Protein AF-A0A660ZLP1-F1 (afdb_monomer_lite)

pLDDT: mean 77.82, std 16.59, range [29.31, 95.62]

Secondary structure (DSSP, 8-state):
--TTTS----SS--SS---S-HHHHHHHHHHHHHHHHHHHHHHHHHS-----HHHHHHHHHIIIIIISS---HHHHHHHHHHHHHHHHHHHHHHHHHHHHHHTT----HHHHHHHHHHHHHHHHHHHHHHIIIIIIISTTTS--HHHHHHHHHHHHHHH-HHHHHHHHHHHHHHHHHHIIIIIS--S-SS-EEEETTTTEEEE----HHHHHHHHHH-HHHHTT-

Structure (mmCIF, N/CA/C/O backbone):
data_AF-A0A660ZLP1-F1
#
_entry.id   AF-A0A660ZLP1-F1
#
loop_
_atom_site.group_PDB
_atom_site.id
_atom_site.type_symbol
_atom_site.label_atom_id
_atom_site.label_alt_id
_atom_site.label_comp_id
_atom_site.label_asym_id
_atom_site.label_entity_id
_atom_site.label_seq_id
_atom_site.pdbx_PDB_ins_code
_atom_site.Cartn_x
_atom_site.Cartn_y
_atom_site.Cartn_z
_atom_site.occupancy
_atom_site.B_iso_or_equiv
_atom_site.auth_seq_id
_atom_site.auth_comp_id
_atom_site.auth_asym_id
_atom_site.auth_atom_id
_atom_site.pdbx_PDB_model_num
ATOM 1 N N . MET A 1 1 ? 6.032 13.609 21.770 1.00 30.77 1 MET A N 1
ATOM 2 C CA . MET A 1 1 ? 4.908 13.869 22.715 1.00 30.77 1 MET A CA 1
ATOM 3 C C . MET A 1 1 ? 3.611 13.093 22.396 1.00 30.77 1 MET A C 1
ATOM 5 O O . MET A 1 1 ? 2.670 13.177 23.173 1.00 30.77 1 MET A O 1
ATOM 9 N N . TRP A 1 2 ? 3.554 12.292 21.319 1.00 34.31 2 TRP A N 1
ATOM 10 C CA . TRP A 1 2 ? 2.405 11.425 20.984 1.00 34.31 2 TRP A CA 1
ATOM 11 C C . TRP A 1 2 ? 2.555 9.959 21.443 1.00 34.31 2 TRP A C 1
ATOM 13 O O . TRP A 1 2 ? 1.561 9.250 21.529 1.00 34.31 2 TRP A O 1
ATOM 23 N N . ALA A 1 3 ? 3.756 9.510 21.825 1.00 31.14 3 ALA A N 1
ATOM 24 C CA . ALA A 1 3 ? 4.009 8.099 22.141 1.00 31.14 3 ALA A CA 1
ATOM 25 C C . ALA A 1 3 ? 3.645 7.650 23.573 1.00 31.14 3 ALA A C 1
ATOM 27 O O . ALA A 1 3 ? 3.704 6.466 23.885 1.00 31.14 3 ALA A O 1
ATOM 28 N N . ARG A 1 4 ? 3.236 8.565 24.465 1.00 34.81 4 ARG A N 1
ATOM 29 C CA . ARG A 1 4 ? 2.805 8.212 25.839 1.00 34.81 4 ARG A CA 1
ATOM 30 C C . ARG A 1 4 ? 1.508 8.882 26.306 1.00 34.81 4 ARG A C 1
ATOM 32 O O . ARG A 1 4 ? 1.060 8.622 27.418 1.00 34.81 4 ARG A O 1
ATOM 39 N N . GLY A 1 5 ? 0.903 9.749 25.488 1.00 29.31 5 GLY A N 1
ATOM 40 C CA . GLY A 1 5 ? -0.148 10.672 25.942 1.00 29.31 5 GLY A CA 1
ATOM 41 C C . GLY A 1 5 ? -1.586 10.346 25.529 1.00 29.31 5 GLY A C 1
ATOM 42 O O . GLY A 1 5 ? -2.503 10.723 26.253 1.00 29.31 5 GLY A O 1
ATOM 43 N N . SER A 1 6 ? -1.816 9.659 24.405 1.00 33.97 6 SER A N 1
ATOM 44 C CA . SER A 1 6 ? -3.173 9.485 23.844 1.00 33.97 6 SER A CA 1
ATOM 45 C C . SER A 1 6 ? -3.609 8.034 23.637 1.00 33.97 6 SER A C 1
ATOM 47 O O . SER A 1 6 ? -4.805 7.786 23.525 1.00 33.97 6 SER A O 1
ATOM 49 N N . ILE A 1 7 ? -2.696 7.061 23.720 1.00 37.16 7 ILE A N 1
ATOM 50 C CA . ILE A 1 7 ? -3.044 5.639 23.856 1.00 37.16 7 ILE A CA 1
ATOM 51 C C . ILE A 1 7 ? -2.755 5.228 25.296 1.00 37.16 7 ILE A C 1
ATOM 53 O O . ILE A 1 7 ? -1.926 4.377 25.602 1.00 37.16 7 ILE A O 1
ATOM 57 N N . LYS A 1 8 ? -3.463 5.859 26.236 1.00 30.56 8 LYS A N 1
ATOM 58 C CA . LYS A 1 8 ? -3.749 5.164 27.484 1.00 30.56 8 LYS A CA 1
ATOM 59 C C . LYS A 1 8 ? -4.630 4.006 27.042 1.00 30.56 8 LYS A C 1
ATOM 61 O O . LYS A 1 8 ? -5.797 4.248 26.738 1.00 30.56 8 LYS A O 1
ATOM 66 N N . CYS A 1 9 ? -4.055 2.804 26.929 1.00 34.78 9 CYS A N 1
ATOM 67 C CA . CYS A 1 9 ? -4.801 1.555 26.845 1.00 34.78 9 CYS A CA 1
ATOM 68 C C . CYS A 1 9 ? -5.821 1.602 27.976 1.00 34.78 9 CYS A C 1
ATOM 70 O O . CYS A 1 9 ? -5.517 1.360 29.146 1.00 34.78 9 CYS A O 1
ATOM 72 N N . ARG A 1 10 ? -7.019 2.081 27.644 1.00 33.78 10 ARG A N 1
ATOM 73 C CA . ARG A 1 10 ? -8.130 2.181 28.566 1.00 33.78 10 ARG A CA 1
ATOM 74 C C . ARG A 1 10 ? -8.441 0.724 28.829 1.00 33.78 10 ARG A C 1
ATOM 76 O O . ARG A 1 10 ? -8.922 0.040 27.934 1.00 33.78 10 ARG A O 1
ATOM 83 N N . GLY A 1 11 ? -8.054 0.247 30.009 1.00 34.47 11 GLY A N 1
ATOM 84 C CA . GLY A 1 11 ? -8.212 -1.129 30.464 1.00 34.47 11 GLY A CA 1
ATOM 85 C C . GLY A 1 11 ? -9.676 -1.545 30.590 1.00 34.47 11 GLY A C 1
ATOM 86 O O . GLY A 1 11 ? -10.135 -1.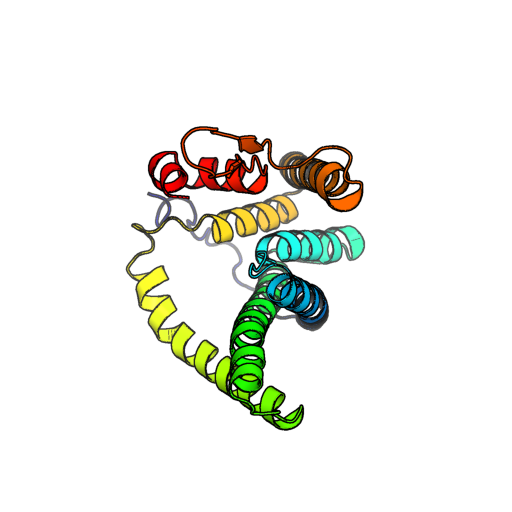860 31.681 1.00 34.47 11 GLY A O 1
ATOM 87 N N . GLN A 1 12 ? -10.418 -1.537 29.484 1.00 31.44 12 GLN A N 1
ATOM 88 C CA . GLN A 1 12 ? -11.795 -1.989 29.363 1.00 31.44 12 GLN A CA 1
ATOM 89 C C . GLN A 1 12 ? -12.019 -2.550 27.941 1.00 31.44 12 GLN A C 1
ATOM 91 O O . GLN A 1 12 ? -12.350 -1.813 27.020 1.00 31.44 12 GLN A O 1
ATOM 96 N N . LYS A 1 13 ? -11.885 -3.887 27.826 1.00 34.12 13 LYS A N 1
ATOM 97 C CA . LYS A 1 13 ? -12.229 -4.790 26.695 1.00 34.12 13 LYS A CA 1
ATOM 98 C C . LYS A 1 13 ? -11.231 -4.957 25.524 1.00 34.12 13 LYS A C 1
ATOM 100 O O . LYS A 1 13 ? -11.616 -4.842 24.370 1.00 34.12 13 LYS A O 1
ATOM 105 N N . GLU A 1 14 ? -10.016 -5.441 25.790 1.00 41.84 14 GLU A N 1
ATOM 106 C CA . GLU A 1 14 ? -9.206 -6.167 24.773 1.00 41.84 14 GLU A CA 1
ATOM 107 C C . GLU A 1 14 ? -9.689 -7.615 24.527 1.00 41.84 14 GLU A C 1
ATOM 109 O O . GLU A 1 14 ? -9.198 -8.319 23.650 1.00 41.84 14 GLU A O 1
ATOM 114 N N . ARG A 1 15 ? -10.692 -8.098 25.271 1.00 42.41 15 ARG A N 1
ATOM 115 C CA . ARG A 1 15 ? -11.272 -9.430 25.054 1.00 42.41 15 ARG A CA 1
ATOM 116 C C . ARG A 1 15 ? -12.451 -9.341 24.074 1.00 42.41 15 ARG A C 1
ATOM 118 O O . ARG A 1 15 ? -13.494 -8.815 24.449 1.00 42.41 15 ARG A 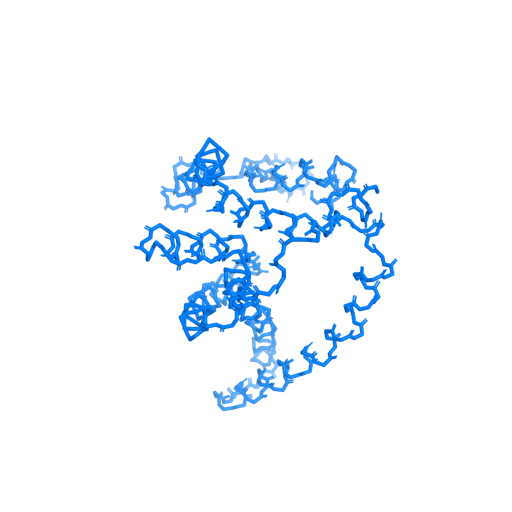O 1
ATOM 125 N N . LEU A 1 16 ? -12.292 -9.944 22.884 1.00 54.59 16 LEU A N 1
ATOM 126 C CA . LEU A 1 16 ? -13.324 -10.344 21.894 1.00 54.59 16 LEU A CA 1
ATOM 127 C C . LEU A 1 16 ? -13.616 -9.424 20.687 1.00 54.59 16 LEU A C 1
ATOM 129 O O . LEU A 1 16 ? -14.679 -9.565 20.078 1.00 54.59 16 LEU A O 1
ATOM 133 N N . LEU A 1 17 ? -12.711 -8.546 20.249 1.00 61.12 17 LEU A N 1
ATOM 134 C CA . LEU A 1 17 ? -12.821 -8.005 18.884 1.00 61.12 17 LEU A CA 1
ATOM 135 C C . LEU A 1 17 ? -12.041 -8.903 17.920 1.00 61.12 17 LEU A C 1
ATOM 137 O O . LEU A 1 17 ? -10.849 -9.125 18.086 1.00 61.12 17 LEU A O 1
ATOM 141 N N . ARG A 1 18 ? -12.738 -9.479 16.934 1.00 73.50 18 ARG A N 1
ATOM 142 C CA . ARG A 1 18 ? -12.097 -10.276 15.880 1.00 73.50 18 ARG A CA 1
ATOM 143 C C . ARG A 1 18 ? -11.385 -9.327 14.919 1.00 73.50 18 ARG A C 1
ATOM 145 O O . ARG A 1 18 ? -12.056 -8.523 14.275 1.00 73.50 18 ARG A O 1
ATOM 152 N N . GLU A 1 19 ? -10.065 -9.436 14.845 1.00 80.44 19 GLU A N 1
ATOM 153 C CA . GLU A 1 19 ? -9.215 -8.663 13.929 1.00 80.44 19 GLU A CA 1
ATOM 154 C C . GLU A 1 19 ? -9.118 -9.366 12.572 1.00 80.44 19 GLU A C 1
ATOM 156 O O . GLU A 1 19 ? -9.390 -8.782 11.527 1.00 80.44 19 GLU A O 1
ATOM 161 N N . LEU A 1 20 ? -8.814 -10.668 12.598 1.00 85.12 20 LEU A N 1
ATOM 162 C CA . LEU A 1 20 ? -8.729 -11.504 11.411 1.00 85.12 20 LEU A CA 1
ATOM 163 C C . LEU A 1 20 ? -10.079 -12.172 11.144 1.00 85.12 20 LEU A C 1
ATOM 165 O O . LEU A 1 20 ? -10.539 -13.030 11.902 1.00 85.12 20 LEU A O 1
ATOM 169 N N . THR A 1 21 ? -10.718 -11.796 10.044 1.00 89.81 21 THR A N 1
ATOM 170 C CA . THR A 1 21 ? -11.961 -12.421 9.592 1.00 89.81 21 THR A CA 1
ATOM 171 C C . THR A 1 21 ? -11.851 -12.828 8.122 1.00 89.81 21 THR A C 1
ATOM 173 O O . THR A 1 21 ? -11.144 -12.174 7.350 1.00 89.81 21 THR A O 1
ATOM 176 N N . PRO A 1 22 ? -12.593 -13.860 7.680 1.00 89.81 22 PRO A N 1
ATOM 177 C CA . PRO A 1 22 ? -12.609 -14.248 6.269 1.00 89.81 22 PRO A CA 1
ATOM 178 C C . PRO A 1 22 ? -13.021 -13.102 5.336 1.00 89.81 22 PRO A C 1
ATOM 180 O O . PRO A 1 22 ? -12.483 -12.965 4.244 1.00 89.81 22 PRO A O 1
ATOM 183 N N . ARG A 1 23 ? -13.941 -12.237 5.783 1.00 89.06 23 ARG A N 1
ATOM 184 C CA . ARG A 1 23 ? -14.388 -11.062 5.022 1.00 89.06 23 ARG A CA 1
ATOM 185 C C . ARG A 1 23 ? -13.311 -9.983 4.906 1.00 89.06 23 ARG A C 1
ATOM 187 O O . ARG A 1 23 ? -13.197 -9.393 3.840 1.00 89.06 23 ARG A O 1
ATOM 194 N N . ALA A 1 24 ? -12.516 -9.752 5.954 1.00 90.56 24 ALA A N 1
ATOM 195 C CA . ALA A 1 24 ? -11.397 -8.815 5.905 1.00 90.56 24 ALA A CA 1
ATOM 196 C C . ALA A 1 24 ? -10.300 -9.314 4.964 1.00 90.56 24 ALA A C 1
ATOM 198 O O . ALA A 1 24 ? -9.800 -8.554 4.144 1.00 90.56 24 ALA A O 1
ATOM 199 N N . ILE A 1 25 ? -9.989 -10.611 5.021 1.00 93.94 25 ILE A N 1
ATOM 200 C CA . ILE A 1 25 ? -9.032 -11.233 4.100 1.00 93.94 25 ILE A CA 1
ATOM 201 C C . ILE A 1 25 ? -9.531 -11.107 2.660 1.00 93.94 25 ILE A C 1
ATOM 203 O O . ILE A 1 25 ? -8.798 -10.642 1.794 1.00 93.94 25 ILE A O 1
ATOM 207 N N . PHE A 1 26 ? -10.788 -11.472 2.403 1.00 94.19 26 PHE A N 1
ATOM 208 C CA . PHE A 1 26 ? -11.363 -11.422 1.062 1.00 94.19 26 PHE A CA 1
ATOM 209 C C . PHE A 1 26 ? -11.410 -9.996 0.500 1.00 94.19 26 PHE A C 1
ATOM 211 O O . PHE A 1 26 ? -10.979 -9.762 -0.627 1.00 94.19 26 PHE A O 1
ATOM 218 N N . LEU A 1 27 ? -11.876 -9.029 1.297 1.00 93.19 27 LEU A N 1
ATOM 219 C CA . LEU A 1 27 ? -11.903 -7.626 0.895 1.00 93.19 27 LEU A CA 1
ATOM 220 C C . LEU A 1 27 ? -10.486 -7.083 0.669 1.00 93.19 27 LEU A C 1
ATOM 222 O O . LEU A 1 27 ? -10.239 -6.438 -0.345 1.00 93.19 27 LEU A O 1
ATOM 226 N N . GLY A 1 28 ? -9.552 -7.390 1.572 1.00 94.19 28 GLY A N 1
ATOM 227 C CA . GLY A 1 28 ? -8.147 -7.010 1.452 1.00 94.19 28 GLY A CA 1
ATOM 228 C C . GLY A 1 28 ? -7.503 -7.552 0.180 1.00 94.19 28 GLY A C 1
ATOM 229 O O . GLY A 1 28 ? -6.840 -6.798 -0.521 1.00 94.19 28 GLY A O 1
ATOM 230 N N . LEU A 1 29 ? -7.750 -8.818 -0.171 1.00 95.62 29 LEU A N 1
ATOM 231 C CA . LEU A 1 29 ? -7.244 -9.430 -1.404 1.00 95.62 29 LEU A CA 1
ATOM 232 C C . LEU A 1 29 ? -7.795 -8.747 -2.659 1.00 95.62 29 LEU A C 1
ATOM 234 O O . LEU A 1 29 ? -7.035 -8.470 -3.583 1.00 95.62 29 LEU A O 1
ATOM 238 N N . ILE A 1 30 ? -9.096 -8.437 -2.689 1.00 95.56 30 ILE A N 1
ATOM 239 C CA . ILE A 1 30 ? -9.696 -7.700 -3.810 1.00 95.56 30 ILE A CA 1
ATOM 240 C C . ILE A 1 30 ? -9.028 -6.332 -3.956 1.00 95.56 30 ILE A C 1
ATOM 242 O O . ILE A 1 30 ? -8.607 -5.969 -5.054 1.00 95.56 30 ILE A O 1
ATOM 246 N N . LEU A 1 31 ? -8.896 -5.586 -2.857 1.00 94.19 31 LEU A N 1
ATOM 247 C CA . LEU A 1 31 ? -8.265 -4.268 -2.882 1.00 94.19 31 LEU A CA 1
ATOM 248 C C . LEU A 1 31 ? -6.784 -4.350 -3.270 1.00 94.19 31 LEU A C 1
ATOM 250 O O . LEU A 1 31 ? -6.335 -3.526 -4.059 1.00 94.19 31 LEU A O 1
ATOM 254 N N . ALA A 1 32 ? -6.051 -5.359 -2.796 1.00 94.44 32 ALA A N 1
ATOM 255 C CA . ALA A 1 32 ? -4.658 -5.596 -3.165 1.00 94.44 32 ALA A CA 1
ATOM 256 C C . ALA A 1 32 ? -4.496 -5.840 -4.672 1.00 94.44 32 ALA A C 1
ATOM 258 O O . ALA A 1 32 ? -3.600 -5.273 -5.290 1.00 94.44 32 ALA A O 1
ATOM 259 N N . VAL A 1 33 ? -5.379 -6.634 -5.288 1.00 94.19 33 VAL A N 1
ATOM 260 C CA . VAL A 1 33 ? -5.346 -6.878 -6.739 1.00 94.19 33 VAL A CA 1
ATOM 261 C C . VAL A 1 33 ? -5.694 -5.609 -7.515 1.00 94.19 33 VAL A C 1
ATOM 263 O O . VAL A 1 33 ? -4.985 -5.255 -8.454 1.00 94.19 33 VAL A O 1
ATOM 266 N N . VAL A 1 34 ? -6.758 -4.902 -7.122 1.00 92.81 34 VAL A N 1
ATOM 267 C CA . VAL A 1 34 ? -7.223 -3.696 -7.825 1.00 92.81 34 VAL A CA 1
ATOM 268 C C . VAL A 1 34 ? -6.196 -2.569 -7.730 1.00 92.81 34 VAL A C 1
ATOM 270 O O . VAL A 1 34 ? -5.780 -2.027 -8.754 1.00 92.81 34 VAL A O 1
ATOM 273 N N . PHE A 1 35 ? -5.759 -2.225 -6.517 1.00 90.19 35 PHE A N 1
ATOM 274 C CA . PHE A 1 35 ? -4.781 -1.159 -6.315 1.00 90.19 35 PHE A CA 1
ATOM 275 C C . PHE A 1 35 ? -3.384 -1.565 -6.776 1.00 90.19 35 PHE A C 1
ATOM 277 O O . PHE A 1 35 ? -2.688 -0.739 -7.358 1.00 90.19 35 PHE A O 1
ATOM 284 N N . GLY A 1 36 ? -2.998 -2.832 -6.614 1.00 91.06 36 GLY A N 1
ATOM 285 C CA . GLY A 1 36 ? -1.748 -3.360 -7.157 1.00 91.06 36 GLY A CA 1
ATOM 286 C C . GLY A 1 36 ? -1.692 -3.250 -8.681 1.00 91.06 36 GLY A C 1
ATOM 287 O O . GLY A 1 36 ? -0.705 -2.759 -9.219 1.00 91.06 36 GLY A O 1
ATOM 288 N N . ALA A 1 37 ? -2.767 -3.615 -9.388 1.00 90.56 37 ALA A N 1
ATOM 289 C CA . ALA A 1 37 ? -2.849 -3.466 -10.841 1.00 90.56 37 ALA A CA 1
ATOM 290 C C . ALA A 1 37 ? -2.841 -1.991 -11.278 1.00 90.56 37 ALA A C 1
ATOM 292 O O . ALA A 1 37 ? -2.143 -1.633 -12.229 1.00 90.56 37 ALA A O 1
ATOM 293 N N . ALA A 1 38 ? -3.577 -1.127 -10.570 1.00 87.25 38 ALA A N 1
ATOM 294 C CA . ALA A 1 38 ? -3.586 0.308 -10.839 1.00 87.25 38 ALA A CA 1
ATOM 295 C C . ALA A 1 38 ? -2.187 0.922 -10.668 1.00 87.25 38 ALA A C 1
ATOM 297 O O . ALA A 1 38 ? -1.714 1.626 -11.560 1.00 87.25 38 ALA A O 1
ATOM 298 N N . ASN A 1 39 ? -1.498 0.603 -9.569 1.00 87.62 39 ASN A N 1
ATOM 299 C CA . ASN A 1 39 ? -0.144 1.082 -9.303 1.00 87.62 39 ASN A CA 1
ATOM 300 C C . ASN A 1 39 ? 0.894 0.478 -10.245 1.00 87.62 39 ASN A C 1
ATOM 302 O O . ASN A 1 39 ? 1.822 1.179 -10.635 1.00 87.62 39 ASN A O 1
ATOM 306 N N . ALA A 1 40 ? 0.722 -0.769 -10.684 1.00 89.38 40 ALA A N 1
ATOM 307 C CA . ALA A 1 40 ? 1.595 -1.350 -11.693 1.00 89.38 40 ALA A CA 1
ATOM 308 C C . ALA A 1 40 ? 1.479 -0.614 -13.034 1.00 89.38 40 ALA A C 1
ATOM 310 O O . ALA A 1 40 ? 2.488 -0.247 -13.633 1.00 89.38 40 ALA A O 1
ATOM 311 N N . TYR A 1 41 ? 0.254 -0.335 -13.484 1.00 86.75 41 TYR A N 1
ATOM 312 C CA . TYR A 1 41 ? 0.031 0.434 -14.706 1.00 86.75 41 TYR A CA 1
ATOM 313 C C . TYR A 1 41 ? 0.571 1.865 -14.594 1.00 86.75 41 TYR A C 1
ATOM 315 O O . TYR A 1 41 ? 1.284 2.328 -15.486 1.00 86.75 41 TYR A O 1
ATOM 323 N N . LEU A 1 42 ? 0.250 2.568 -13.503 1.00 82.44 42 LEU A N 1
ATOM 324 C CA . LEU A 1 42 ? 0.699 3.944 -13.292 1.00 82.44 42 LEU A CA 1
ATOM 325 C C . LEU A 1 42 ? 2.216 4.030 -13.143 1.00 82.44 42 LEU A C 1
ATOM 327 O O . LEU A 1 42 ? 2.821 4.893 -13.769 1.00 82.44 42 LEU A O 1
ATOM 331 N N . GLY A 1 43 ? 2.844 3.120 -12.401 1.00 84.69 43 GLY A N 1
ATOM 332 C CA . GLY A 1 43 ? 4.291 3.132 -12.222 1.00 84.69 43 GLY A CA 1
ATOM 333 C C . GLY A 1 43 ? 5.049 2.805 -13.508 1.00 84.69 43 GLY A C 1
ATOM 334 O O . GLY A 1 43 ? 6.041 3.463 -13.800 1.00 84.69 43 GLY A O 1
ATOM 335 N N . LEU A 1 44 ? 4.540 1.897 -14.349 1.00 87.00 44 LEU A N 1
ATOM 336 C CA . LEU A 1 44 ? 5.134 1.639 -15.669 1.00 87.00 44 LEU A CA 1
ATOM 337 C C . LEU A 1 44 ? 4.942 2.804 -16.648 1.00 87.00 44 LEU A C 1
ATOM 339 O O . LEU A 1 44 ? 5.813 3.064 -17.474 1.00 87.00 44 LEU A O 1
ATOM 343 N N . LYS A 1 45 ? 3.803 3.502 -16.584 1.00 77.56 45 LYS A N 1
ATOM 344 C CA . LYS A 1 45 ? 3.471 4.579 -17.526 1.00 77.56 45 LYS A CA 1
ATOM 345 C C . LYS A 1 45 ? 4.047 5.939 -17.132 1.00 77.56 45 LYS A C 1
ATOM 347 O O . LYS A 1 45 ? 4.440 6.708 -18.002 1.00 77.56 45 LYS A O 1
ATOM 352 N N . ALA A 1 46 ? 4.011 6.261 -15.846 1.00 73.19 46 ALA A N 1
ATOM 353 C CA . ALA A 1 46 ? 4.328 7.578 -15.301 1.00 73.19 46 ALA A CA 1
ATOM 354 C C . ALA A 1 46 ? 5.582 7.577 -14.411 1.00 73.19 46 ALA A C 1
ATOM 356 O O . ALA A 1 46 ? 5.990 8.641 -13.960 1.00 73.19 46 ALA A O 1
ATOM 357 N N . GLY A 1 47 ? 6.182 6.413 -14.135 1.00 75.06 47 GLY A N 1
ATOM 358 C CA . GLY A 1 47 ? 7.386 6.298 -13.303 1.00 75.06 47 GLY A CA 1
ATOM 359 C C . GLY A 1 47 ? 7.162 6.568 -11.812 1.00 75.06 47 GLY A C 1
ATOM 360 O O . GLY A 1 47 ? 8.127 6.621 -11.057 1.00 75.06 47 GLY A O 1
ATOM 361 N N . MET A 1 48 ? 5.911 6.744 -11.379 1.00 75.81 48 MET A N 1
ATOM 362 C CA . MET A 1 48 ? 5.540 7.064 -9.998 1.00 75.81 48 MET A CA 1
ATOM 363 C C . MET A 1 48 ? 4.456 6.109 -9.496 1.00 75.81 48 MET A C 1
ATOM 365 O O . MET A 1 48 ? 3.561 5.724 -10.251 1.00 75.81 48 MET A O 1
ATOM 369 N N . THR A 1 49 ? 4.512 5.762 -8.211 1.00 78.94 49 THR A N 1
ATOM 370 C CA . THR A 1 49 ? 3.488 4.967 -7.518 1.00 78.94 49 THR A CA 1
ATOM 371 C C . THR A 1 49 ? 2.617 5.862 -6.645 1.00 78.94 49 THR A C 1
ATOM 373 O O . THR A 1 49 ? 3.074 6.886 -6.137 1.00 78.94 49 THR A O 1
ATOM 376 N N . VAL A 1 50 ? 1.352 5.487 -6.465 1.00 74.38 50 VAL A N 1
ATOM 377 C CA . VAL A 1 50 ? 0.410 6.232 -5.625 1.00 74.38 50 VAL A CA 1
ATOM 378 C C . VAL A 1 50 ? 0.106 5.409 -4.384 1.00 74.38 50 VAL A C 1
ATOM 380 O O . VAL A 1 50 ? -0.338 4.274 -4.521 1.00 74.38 50 VAL A O 1
ATOM 383 N N . SER A 1 51 ? 0.262 6.004 -3.198 1.00 79.56 51 SER A N 1
ATOM 384 C CA . SER A 1 51 ? -0.104 5.350 -1.935 1.00 79.56 51 SER A CA 1
ATOM 385 C C . SER A 1 51 ? -1.563 4.879 -1.971 1.00 79.56 51 SER A C 1
ATOM 387 O O . SER A 1 51 ? -2.500 5.682 -2.081 1.00 79.56 51 SER A O 1
ATOM 389 N N . ALA A 1 52 ? -1.758 3.563 -1.870 1.00 79.62 52 ALA A N 1
ATOM 390 C CA . ALA A 1 52 ? -3.072 2.938 -1.823 1.00 79.62 52 ALA A CA 1
ATOM 391 C C . ALA A 1 52 ? -3.593 2.761 -0.386 1.00 79.62 52 ALA A C 1
ATOM 393 O O . ALA A 1 52 ? -4.773 2.459 -0.198 1.00 79.62 52 ALA A O 1
ATOM 394 N N . SER A 1 53 ? -2.763 2.986 0.639 1.00 85.25 53 SER A N 1
ATOM 395 C CA . SER A 1 53 ? -3.119 2.786 2.052 1.00 85.25 53 SER A CA 1
ATOM 396 C C . SER A 1 53 ? -4.308 3.650 2.488 1.00 85.25 53 SER A C 1
ATOM 398 O O . SER A 1 53 ? -5.267 3.149 3.082 1.00 85.25 53 SER A O 1
ATOM 400 N N . ILE A 1 54 ? -4.288 4.941 2.136 1.00 87.12 54 ILE A N 1
ATOM 401 C CA . ILE A 1 54 ? -5.363 5.887 2.464 1.00 87.12 54 ILE A CA 1
ATOM 402 C C . ILE A 1 54 ? -6.678 5.480 1.781 1.00 87.12 54 ILE A C 1
ATOM 404 O O . ILE A 1 54 ? -7.660 5.258 2.495 1.00 87.12 54 ILE A O 1
ATOM 408 N N . PRO A 1 55 ? -6.757 5.320 0.444 1.00 85.06 55 PRO A N 1
ATOM 409 C CA . PRO A 1 55 ? -8.008 4.916 -0.193 1.00 85.06 55 PRO A CA 1
ATOM 410 C C . PRO A 1 55 ? -8.473 3.521 0.248 1.00 85.06 55 PRO A C 1
ATOM 412 O O . PRO A 1 55 ? -9.676 3.321 0.413 1.00 85.06 55 PRO A O 1
ATOM 415 N N . ALA A 1 56 ? -7.566 2.578 0.525 1.00 88.94 56 ALA A N 1
ATOM 416 C CA . ALA A 1 56 ? -7.936 1.274 1.071 1.00 88.94 56 ALA A CA 1
ATOM 417 C C . ALA A 1 56 ? -8.607 1.389 2.450 1.00 88.94 56 ALA A C 1
ATOM 419 O O . ALA A 1 56 ? -9.630 0.740 2.676 1.00 88.94 56 ALA A O 1
ATOM 420 N N . SER A 1 57 ? -8.101 2.251 3.343 1.00 87.69 57 SER A N 1
ATOM 421 C CA . SER A 1 57 ? -8.700 2.488 4.668 1.00 87.69 57 SER A CA 1
ATOM 422 C C . SER A 1 57 ? -10.130 3.045 4.569 1.00 87.69 57 SER A C 1
ATOM 424 O O . SER A 1 57 ? -11.039 2.590 5.274 1.00 87.69 57 SER A O 1
ATOM 426 N N . VAL A 1 58 ? -10.368 3.958 3.620 1.00 87.19 58 VAL A N 1
ATOM 427 C CA . VAL A 1 58 ? -11.695 4.525 3.349 1.00 87.19 58 VAL A CA 1
ATOM 428 C C . VAL A 1 58 ? -12.622 3.457 2.789 1.00 87.19 58 VAL A C 1
ATOM 430 O O . VAL A 1 58 ? -13.715 3.265 3.317 1.00 87.19 58 VAL A O 1
ATOM 433 N N . VAL A 1 59 ? -12.215 2.785 1.709 1.00 89.00 59 VAL A N 1
ATOM 434 C CA . VAL A 1 59 ? -13.058 1.809 1.009 1.00 89.00 59 VAL A CA 1
ATOM 435 C C . VAL A 1 59 ? -13.408 0.655 1.944 1.00 89.00 59 VAL A C 1
ATOM 437 O O . VAL A 1 59 ? -14.571 0.259 2.014 1.00 89.00 59 VAL A O 1
ATOM 440 N N . SER A 1 60 ? -12.442 0.182 2.735 1.00 89.31 60 SER A N 1
ATOM 441 C CA . SER A 1 60 ? -12.684 -0.813 3.778 1.00 89.31 60 SER A CA 1
ATOM 442 C C . SER A 1 60 ? -13.750 -0.339 4.762 1.00 89.31 60 SER A C 1
ATOM 444 O O . SER A 1 60 ? -14.743 -1.036 4.983 1.00 89.31 60 SER A O 1
ATOM 446 N N . THR A 1 61 ? -13.592 0.872 5.302 1.00 87.94 61 THR A N 1
ATOM 447 C CA . THR A 1 61 ? -14.524 1.439 6.284 1.00 87.94 61 THR A CA 1
ATOM 448 C C . THR A 1 61 ? -15.920 1.625 5.689 1.00 87.94 61 THR A C 1
ATOM 450 O O . THR A 1 61 ? -16.918 1.250 6.309 1.00 87.94 61 THR A O 1
ATOM 453 N N . ALA A 1 62 ? -16.012 2.137 4.462 1.00 86.38 62 ALA A N 1
ATOM 454 C CA . ALA A 1 62 ? -17.267 2.330 3.746 1.00 86.38 62 ALA A CA 1
ATOM 455 C C . ALA A 1 62 ? -17.994 0.998 3.489 1.00 86.38 62 ALA A C 1
ATOM 457 O O . ALA A 1 62 ? -19.206 0.904 3.685 1.00 86.38 62 ALA A O 1
ATOM 458 N N . ILE A 1 63 ? -17.269 -0.058 3.113 1.00 86.31 63 ILE A N 1
ATOM 459 C CA . ILE A 1 63 ? -17.859 -1.370 2.827 1.00 86.31 63 ILE A CA 1
ATOM 460 C C . ILE A 1 63 ? -18.233 -2.104 4.120 1.00 86.31 63 ILE A C 1
ATOM 462 O O . ILE A 1 63 ? -19.382 -2.517 4.284 1.00 86.31 63 ILE A O 1
ATOM 466 N N . LEU A 1 64 ? -17.300 -2.259 5.064 1.00 83.81 64 LEU A N 1
ATOM 467 C CA . LEU A 1 64 ? -17.530 -3.046 6.280 1.00 83.81 64 LEU A CA 1
ATOM 468 C C . LEU A 1 64 ? -18.513 -2.361 7.241 1.00 83.81 64 LEU A C 1
ATOM 470 O O . LEU A 1 64 ? -19.362 -3.033 7.834 1.00 83.81 64 LEU A O 1
ATOM 474 N N . ARG A 1 65 ? -18.453 -1.032 7.390 1.00 78.38 65 ARG A N 1
ATOM 475 C CA . ARG A 1 65 ? -19.364 -0.298 8.285 1.00 78.38 65 ARG A CA 1
ATOM 476 C C . ARG A 1 65 ? -20.546 0.345 7.581 1.00 78.38 65 ARG A C 1
ATOM 478 O O . ARG A 1 65 ? -21.641 0.298 8.131 1.00 78.38 65 ARG A O 1
ATOM 485 N N . GLY A 1 66 ? -20.365 0.912 6.393 1.00 77.56 66 GLY A N 1
ATOM 486 C CA . GLY A 1 66 ? -21.470 1.535 5.659 1.00 77.56 66 GLY A CA 1
ATOM 487 C C . GLY A 1 66 ? -22.443 0.498 5.100 1.00 77.56 66 GLY A C 1
ATOM 488 O O . GLY A 1 66 ? -23.626 0.507 5.439 1.00 77.56 66 GLY A O 1
ATOM 489 N N . ILE A 1 67 ? -21.935 -0.427 4.281 1.00 79.69 67 ILE A N 1
ATOM 490 C CA . ILE A 1 67 ? -22.768 -1.414 3.572 1.00 79.69 67 ILE A CA 1
ATOM 491 C C . ILE A 1 67 ? -23.111 -2.597 4.478 1.00 79.69 67 ILE A C 1
ATOM 493 O O . ILE A 1 67 ? -24.279 -2.925 4.677 1.00 79.69 67 ILE A O 1
ATOM 497 N N . LEU A 1 68 ? -22.095 -3.239 5.055 1.00 79.94 68 LEU A N 1
ATOM 498 C CA . LEU A 1 68 ? -22.272 -4.464 5.837 1.00 79.94 68 LEU A CA 1
ATOM 499 C C . LEU A 1 68 ? -22.730 -4.200 7.277 1.00 79.94 68 LEU A C 1
ATOM 501 O O . LEU A 1 68 ? -23.098 -5.151 7.968 1.00 79.94 68 LEU A O 1
ATOM 505 N N . LYS A 1 69 ? -22.698 -2.936 7.738 1.00 77.44 69 LYS A N 1
ATOM 506 C CA . LYS A 1 69 ? -23.040 -2.501 9.111 1.00 77.44 69 LYS A CA 1
ATOM 507 C C . LYS A 1 69 ? -22.369 -3.338 10.205 1.00 77.44 69 LYS A C 1
ATOM 509 O O . LYS A 1 69 ? -22.880 -3.476 11.315 1.00 77.44 69 LYS A O 1
ATOM 514 N N . ARG A 1 70 ? -21.237 -3.956 9.874 1.00 67.25 70 ARG A N 1
ATOM 515 C CA . ARG A 1 70 ? -20.534 -4.938 10.692 1.00 67.25 70 ARG A CA 1
ATOM 516 C C . ARG A 1 70 ? -19.052 -4.827 10.366 1.00 67.25 70 ARG A C 1
ATOM 518 O O . ARG A 1 70 ? -18.583 -5.460 9.427 1.00 67.25 70 ARG A O 1
ATOM 525 N N . GLY A 1 71 ? -18.315 -4.090 11.182 1.00 70.50 71 GLY A N 1
ATOM 526 C CA . GLY A 1 71 ? -16.865 -3.961 11.077 1.00 70.50 71 GLY A CA 1
ATOM 527 C C . GLY A 1 71 ? -16.319 -3.186 12.266 1.00 70.50 71 GLY A C 1
ATOM 528 O O . GLY A 1 71 ? -16.962 -2.239 12.728 1.00 70.50 71 GLY A O 1
ATOM 529 N N . ASN A 1 72 ? -15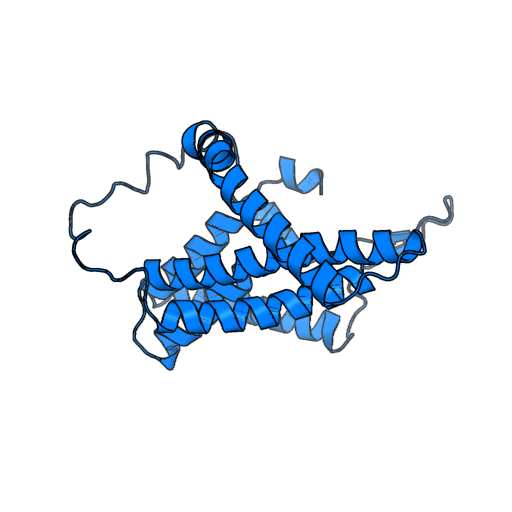.166 -3.603 12.777 1.00 83.62 72 ASN A N 1
ATOM 530 C CA . ASN A 1 72 ? -14.443 -2.888 13.829 1.00 83.62 72 ASN A CA 1
ATOM 531 C C . ASN A 1 72 ? -13.168 -2.245 13.253 1.00 83.62 72 ASN A C 1
ATOM 533 O O . ASN A 1 72 ? -12.802 -2.498 12.102 1.00 83.62 72 ASN A O 1
ATOM 537 N N . ILE A 1 73 ? -12.517 -1.378 14.025 1.00 86.94 73 ILE A N 1
ATOM 538 C CA . ILE A 1 73 ? -11.305 -0.678 13.580 1.00 86.94 73 ILE A CA 1
ATOM 539 C C . ILE A 1 73 ? -10.165 -1.643 13.228 1.00 86.94 73 ILE A C 1
ATOM 541 O O . ILE A 1 73 ? -9.504 -1.465 12.209 1.00 86.94 73 ILE A O 1
ATOM 545 N N . LEU A 1 74 ? -10.004 -2.714 14.008 1.00 88.25 74 LEU A N 1
ATOM 546 C CA . LEU A 1 74 ? -8.932 -3.701 13.854 1.00 88.25 74 LEU A CA 1
ATOM 547 C C . LEU A 1 74 ? -9.085 -4.506 12.559 1.00 88.25 74 LEU A C 1
ATOM 549 O O . LEU A 1 74 ? -8.126 -4.745 11.837 1.00 88.25 74 LEU A O 1
ATOM 553 N N . GLU A 1 75 ? -10.315 -4.863 12.220 1.00 89.44 75 GLU A N 1
ATOM 554 C CA . GLU A 1 75 ? -10.657 -5.586 11.006 1.00 89.44 75 GLU A CA 1
ATOM 555 C C . GLU A 1 75 ? -10.417 -4.743 9.750 1.00 89.44 75 GLU A C 1
ATOM 557 O O . GLU A 1 75 ? -9.878 -5.238 8.761 1.00 89.44 75 GLU A O 1
ATOM 562 N N . ASN A 1 76 ? -10.760 -3.452 9.799 1.00 90.44 76 ASN A N 1
ATOM 563 C CA . ASN A 1 76 ? -10.431 -2.527 8.715 1.00 90.44 76 ASN A CA 1
ATOM 564 C C . ASN A 1 76 ? -8.916 -2.306 8.594 1.00 90.44 76 ASN A C 1
ATOM 566 O O . ASN A 1 76 ? -8.402 -2.209 7.481 1.00 90.44 76 ASN A O 1
ATOM 570 N N . ASN A 1 77 ? -8.195 -2.287 9.717 1.00 92.56 77 ASN A N 1
ATOM 571 C CA . ASN A 1 77 ? -6.738 -2.204 9.718 1.00 92.56 77 ASN A CA 1
ATOM 572 C C . ASN A 1 77 ? -6.094 -3.426 9.035 1.00 92.56 77 ASN A C 1
ATOM 574 O O . ASN A 1 77 ? -5.140 -3.273 8.273 1.00 92.56 77 ASN A O 1
ATOM 578 N N . ILE A 1 78 ? -6.648 -4.631 9.222 1.00 93.44 78 ILE A N 1
ATOM 579 C CA . ILE A 1 78 ? -6.203 -5.831 8.494 1.00 93.44 78 ILE A CA 1
ATOM 580 C C . ILE A 1 78 ? -6.437 -5.689 6.985 1.00 93.44 78 ILE A C 1
ATOM 582 O O . ILE A 1 78 ? -5.525 -5.962 6.206 1.00 93.44 78 ILE A O 1
ATOM 586 N N . VAL A 1 79 ? -7.619 -5.230 6.556 1.00 94.06 79 VAL A N 1
ATOM 587 C CA . VAL A 1 79 ? -7.913 -4.994 5.128 1.00 94.06 79 VAL A CA 1
ATOM 588 C C . VAL A 1 79 ? -6.902 -4.023 4.515 1.00 94.06 79 VAL A C 1
ATOM 590 O O . VAL A 1 79 ? -6.334 -4.309 3.461 1.00 94.06 79 VAL A O 1
ATOM 593 N N . GLN A 1 80 ? -6.652 -2.897 5.189 1.00 93.75 80 GLN A N 1
ATOM 594 C CA . GLN A 1 80 ? -5.678 -1.896 4.757 1.00 93.75 80 GLN A CA 1
ATOM 595 C C . GLN A 1 80 ? -4.263 -2.481 4.675 1.00 93.75 80 GLN A C 1
ATOM 597 O O . GLN A 1 80 ? -3.555 -2.235 3.701 1.00 93.75 80 GLN A O 1
ATOM 602 N N . THR A 1 81 ? -3.861 -3.273 5.670 1.00 93.06 81 THR A N 1
ATOM 603 C CA . THR A 1 81 ? -2.531 -3.896 5.712 1.00 93.06 81 THR A CA 1
ATOM 604 C C . THR A 1 81 ? -2.336 -4.851 4.535 1.00 93.06 81 THR A C 1
ATOM 606 O O . THR A 1 81 ? -1.303 -4.799 3.874 1.00 93.06 81 THR A O 1
ATOM 609 N N . ILE A 1 82 ? -3.337 -5.682 4.218 1.00 94.69 82 ILE A N 1
ATOM 610 C CA . ILE A 1 82 ? -3.287 -6.589 3.059 1.00 94.69 82 ILE A CA 1
ATOM 611 C C . ILE A 1 82 ? -3.189 -5.789 1.752 1.00 94.69 82 ILE A C 1
ATOM 613 O O . ILE A 1 82 ? -2.375 -6.121 0.890 1.00 94.69 82 ILE A O 1
ATOM 617 N N . ALA A 1 83 ? -3.983 -4.723 1.611 1.00 93.25 83 ALA A N 1
ATOM 618 C CA . ALA A 1 83 ? -3.965 -3.875 0.421 1.00 93.25 83 ALA A CA 1
ATOM 619 C C . ALA A 1 83 ? -2.597 -3.193 0.210 1.00 93.25 83 ALA A C 1
ATOM 621 O O . ALA A 1 83 ? -2.041 -3.263 -0.886 1.00 93.25 83 ALA A O 1
ATOM 622 N N . SER A 1 84 ? -2.025 -2.604 1.265 1.00 91.12 84 SER A N 1
ATOM 623 C CA . SER A 1 84 ? -0.715 -1.932 1.229 1.00 91.12 84 SER A CA 1
ATOM 624 C C . SER A 1 84 ? 0.455 -2.912 1.029 1.00 91.12 84 SER A C 1
ATOM 626 O O . SER A 1 84 ? 1.416 -2.618 0.313 1.00 91.12 84 SER A O 1
ATOM 628 N N . ALA A 1 85 ? 0.358 -4.132 1.571 1.00 92.31 85 ALA A N 1
ATOM 629 C CA . ALA A 1 85 ? 1.337 -5.186 1.304 1.00 92.31 85 ALA A CA 1
ATOM 630 C C . ALA A 1 85 ? 1.344 -5.597 -0.181 1.00 92.31 85 ALA A C 1
ATOM 632 O O . ALA A 1 85 ? 2.410 -5.781 -0.770 1.00 92.31 85 ALA A O 1
ATOM 633 N N . GLY A 1 86 ? 0.163 -5.696 -0.804 1.00 91.25 86 GLY A N 1
ATOM 634 C CA . GLY A 1 86 ? 0.034 -5.964 -2.239 1.00 91.25 86 GLY A CA 1
ATOM 635 C C . GLY A 1 86 ? 0.627 -4.855 -3.111 1.00 91.25 86 GLY A C 1
ATOM 636 O O . GLY A 1 86 ? 1.302 -5.144 -4.098 1.00 91.25 86 GLY A O 1
ATOM 637 N N . GLU A 1 87 ? 0.438 -3.593 -2.718 1.00 89.88 87 GLU A N 1
ATOM 638 C CA . GLU A 1 87 ? 1.076 -2.442 -3.364 1.00 89.88 87 GLU A CA 1
ATOM 639 C C . GLU A 1 87 ? 2.605 -2.513 -3.276 1.00 89.88 87 GLU A C 1
ATOM 641 O O . GLU A 1 87 ? 3.276 -2.403 -4.302 1.00 89.88 87 GLU A O 1
ATOM 646 N N . SER A 1 88 ? 3.154 -2.732 -2.078 1.00 90.75 88 SER A N 1
ATOM 647 C CA . SER A 1 88 ? 4.606 -2.831 -1.863 1.00 90.75 88 SER A CA 1
ATOM 648 C C . SER A 1 88 ? 5.236 -3.917 -2.738 1.00 90.75 88 SER A C 1
ATOM 650 O O . SER A 1 88 ? 6.305 -3.722 -3.320 1.00 90.75 88 SER A O 1
ATOM 652 N N . LEU A 1 89 ? 4.546 -5.053 -2.880 1.00 92.12 89 LEU A N 1
ATOM 653 C CA . LEU A 1 89 ? 4.977 -6.126 -3.767 1.00 92.12 89 LEU A CA 1
ATOM 654 C C . LEU A 1 89 ? 4.940 -5.692 -5.240 1.00 92.12 89 LEU A C 1
ATOM 656 O O . LEU A 1 89 ? 5.922 -5.876 -5.958 1.00 92.12 89 LEU A O 1
ATOM 660 N N . ALA A 1 90 ? 3.831 -5.095 -5.688 1.00 91.00 90 ALA A N 1
ATOM 661 C CA . ALA A 1 90 ? 3.682 -4.617 -7.061 1.00 91.00 90 ALA A CA 1
ATOM 662 C C . ALA A 1 90 ? 4.760 -3.583 -7.426 1.00 91.00 90 ALA A C 1
ATOM 664 O O . ALA A 1 90 ? 5.344 -3.677 -8.505 1.00 91.00 90 ALA A O 1
ATOM 665 N N . ALA A 1 91 ? 5.077 -2.660 -6.511 1.00 89.69 91 ALA A N 1
ATOM 666 C CA . ALA A 1 91 ? 6.134 -1.664 -6.673 1.00 89.69 91 ALA A CA 1
ATOM 667 C C . ALA A 1 91 ? 7.511 -2.311 -6.923 1.00 89.69 91 ALA A C 1
ATOM 669 O O . ALA A 1 91 ? 8.231 -1.914 -7.836 1.00 89.69 91 ALA A O 1
ATOM 670 N N . GLY A 1 92 ? 7.868 -3.364 -6.180 1.00 90.31 92 GLY A N 1
ATOM 671 C CA . GLY A 1 92 ? 9.122 -4.090 -6.419 1.00 90.31 92 GLY A CA 1
ATOM 672 C C . GLY A 1 92 ? 9.172 -4.757 -7.800 1.00 90.31 92 GLY A C 1
ATOM 673 O O . GLY A 1 92 ? 10.196 -4.722 -8.487 1.00 90.31 92 GLY A O 1
ATOM 674 N N . VAL A 1 93 ? 8.050 -5.323 -8.250 1.00 92.25 93 VAL A N 1
ATOM 675 C CA . VAL A 1 93 ? 7.956 -6.025 -9.539 1.00 92.25 93 VAL A CA 1
ATOM 676 C C . VAL A 1 93 ? 8.032 -5.057 -10.719 1.00 92.25 93 VAL A C 1
ATOM 678 O O . VAL A 1 93 ? 8.742 -5.335 -11.687 1.00 92.25 93 VAL A O 1
ATOM 681 N N . ILE A 1 94 ? 7.350 -3.911 -10.647 1.00 92.06 94 ILE A N 1
ATOM 682 C CA . ILE A 1 94 ? 7.263 -2.960 -11.768 1.00 92.06 94 ILE A CA 1
ATOM 683 C C . ILE A 1 94 ? 8.575 -2.244 -12.071 1.00 92.06 94 ILE A C 1
ATOM 685 O O . ILE A 1 94 ? 8.741 -1.770 -13.185 1.00 92.06 94 ILE A O 1
ATOM 689 N N . PHE A 1 95 ? 9.513 -2.178 -11.126 1.00 89.31 95 PHE A N 1
ATOM 690 C CA . PHE A 1 95 ? 10.856 -1.658 -11.394 1.00 89.31 95 PHE A CA 1
ATOM 691 C C . PHE A 1 95 ? 11.819 -2.764 -11.832 1.00 89.31 95 PHE A C 1
ATOM 693 O O . PHE A 1 95 ? 12.686 -2.540 -12.674 1.00 89.31 95 PHE A O 1
ATOM 700 N N . THR A 1 96 ? 11.636 -3.982 -11.319 1.00 91.81 96 THR A N 1
ATOM 701 C CA . THR A 1 96 ? 12.548 -5.101 -11.587 1.00 91.81 96 THR A CA 1
ATOM 702 C C . THR A 1 96 ? 12.310 -5.738 -12.956 1.00 91.81 96 THR A C 1
ATOM 704 O O . THR A 1 96 ? 13.256 -5.988 -13.700 1.00 91.81 96 THR A O 1
ATOM 707 N N . VAL A 1 97 ? 11.052 -6.005 -13.321 1.00 92.56 97 VAL A N 1
ATOM 708 C CA . VAL A 1 97 ? 10.724 -6.718 -14.567 1.00 92.56 97 VAL A CA 1
ATOM 709 C C . VAL A 1 97 ? 11.109 -5.911 -15.812 1.00 92.56 97 VAL A C 1
ATOM 711 O O . VAL A 1 97 ? 11.773 -6.479 -16.680 1.00 92.56 97 VAL A O 1
ATOM 714 N N . PRO A 1 98 ? 10.790 -4.605 -15.926 1.00 90.69 98 PRO A N 1
ATOM 715 C CA . PRO A 1 98 ? 11.249 -3.814 -17.063 1.00 90.69 98 PRO A CA 1
ATOM 716 C C . PRO A 1 98 ? 12.769 -3.721 -17.143 1.00 90.69 98 PRO A C 1
ATOM 718 O O . PRO A 1 98 ? 13.308 -3.776 -18.242 1.00 90.69 98 PRO A O 1
ATOM 721 N N . ALA A 1 99 ? 13.474 -3.647 -16.009 1.00 91.69 99 ALA A N 1
ATOM 722 C CA . ALA A 1 99 ? 14.935 -3.648 -16.002 1.00 91.69 99 ALA A CA 1
ATOM 723 C C . ALA A 1 99 ? 15.510 -4.943 -16.606 1.00 91.69 99 ALA A C 1
ATOM 725 O O . ALA A 1 99 ? 16.426 -4.880 -17.422 1.00 91.69 99 ALA A O 1
ATOM 726 N N . LEU A 1 100 ? 14.934 -6.108 -16.281 1.00 92.25 100 LEU A N 1
ATOM 727 C CA . LEU A 1 100 ? 15.317 -7.382 -16.904 1.00 92.25 100 LEU A CA 1
ATOM 728 C C . LEU A 1 100 ? 15.063 -7.377 -18.420 1.00 92.25 100 LEU A C 1
ATOM 730 O O . LEU A 1 100 ? 15.931 -7.796 -19.183 1.00 92.25 100 LEU A O 1
ATOM 734 N N . ILE A 1 101 ? 13.918 -6.844 -18.857 1.00 92.31 101 ILE A N 1
ATOM 735 C CA . ILE A 1 101 ? 13.573 -6.721 -20.283 1.00 92.31 101 ILE A CA 1
ATOM 736 C C . ILE A 1 101 ? 14.563 -5.812 -21.019 1.00 92.31 101 ILE A C 1
ATOM 738 O O . ILE A 1 101 ? 15.013 -6.155 -22.111 1.00 92.31 101 ILE A O 1
ATOM 742 N N . LEU A 1 102 ? 14.955 -4.688 -20.416 1.00 92.88 102 LEU A N 1
ATOM 743 C CA . LEU A 1 102 ? 15.945 -3.768 -20.985 1.00 92.88 102 LEU A CA 1
ATOM 744 C C . LEU A 1 102 ? 17.343 -4.392 -21.103 1.00 92.88 102 LEU A C 1
ATOM 746 O O . LEU A 1 102 ? 18.091 -4.035 -22.008 1.00 92.88 102 LEU A O 1
ATOM 750 N N . LEU A 1 103 ? 17.680 -5.354 -20.241 1.00 94.50 103 LEU A N 1
ATOM 751 C CA . LEU A 1 103 ? 18.907 -6.154 -20.339 1.00 94.50 103 LEU A CA 1
ATOM 752 C C . LEU A 1 103 ? 18.834 -7.254 -21.416 1.00 94.50 103 LEU A C 1
ATOM 754 O O . LEU A 1 103 ? 19.770 -8.038 -21.556 1.00 94.50 103 LEU A O 1
ATOM 758 N N . GLY A 1 104 ? 17.736 -7.332 -22.174 1.00 92.62 104 GLY A N 1
ATOM 759 C CA . GLY A 1 104 ? 17.513 -8.349 -23.201 1.00 92.62 104 GLY A CA 1
ATOM 760 C C . GLY A 1 104 ? 17.017 -9.690 -22.654 1.00 92.62 104 GLY A C 1
ATOM 761 O O . GLY A 1 104 ? 16.950 -10.664 -23.401 1.00 92.62 104 GLY A O 1
ATOM 762 N N . LEU A 1 105 ? 16.658 -9.764 -21.367 1.00 92.75 105 LEU A N 1
ATOM 763 C CA . LEU A 1 105 ? 16.088 -10.962 -20.756 1.00 92.75 105 LEU A CA 1
ATOM 764 C C . LEU A 1 105 ? 14.561 -10.903 -20.845 1.00 92.75 105 LEU A C 1
ATOM 766 O O . LEU A 1 105 ? 13.940 -9.956 -20.377 1.00 92.75 105 LEU A O 1
ATOM 770 N N . SER A 1 106 ? 13.926 -11.939 -21.386 1.00 88.69 106 SER A N 1
ATOM 771 C CA . SER A 1 106 ? 12.463 -12.070 -21.408 1.00 88.69 106 SER A CA 1
ATOM 772 C C . SER A 1 106 ? 12.005 -13.071 -20.336 1.00 88.69 106 SER A C 1
ATOM 774 O O . SER A 1 106 ? 11.861 -14.260 -20.644 1.00 88.69 106 SER A O 1
ATOM 776 N N . PRO A 1 107 ? 11.821 -12.651 -19.065 1.00 89.62 107 PRO A N 1
ATOM 777 C CA . PRO A 1 107 ? 11.442 -13.568 -17.997 1.00 89.62 107 PRO A CA 1
ATOM 778 C C . PRO A 1 107 ? 10.047 -14.148 -18.251 1.00 89.62 107 PRO A C 1
ATOM 780 O O . PRO A 1 107 ? 9.105 -13.430 -18.588 1.00 89.62 107 PRO A O 1
ATOM 783 N N . SER A 1 108 ? 9.899 -15.461 -18.066 1.00 93.56 108 SER A N 1
ATOM 784 C CA . SER A 1 108 ? 8.591 -16.113 -18.148 1.00 93.56 108 SER A CA 1
ATOM 785 C C . SER A 1 108 ? 7.682 -15.660 -17.000 1.00 93.56 108 SER A C 1
ATOM 787 O O . SER A 1 108 ? 8.157 -15.278 -15.929 1.00 93.56 108 SER A O 1
ATOM 789 N N . ILE A 1 109 ? 6.361 -15.761 -17.180 1.00 91.94 109 ILE A N 1
ATOM 790 C CA . ILE A 1 109 ? 5.376 -15.428 -16.131 1.00 91.94 109 ILE A CA 1
ATOM 791 C C . ILE A 1 109 ? 5.660 -16.211 -14.841 1.00 91.94 109 ILE A C 1
ATOM 793 O O . ILE A 1 109 ? 5.560 -15.666 -13.745 1.00 91.94 109 ILE A O 1
ATOM 797 N N . PHE A 1 110 ? 6.078 -17.471 -14.971 1.00 93.94 110 PHE A N 1
ATOM 798 C CA . PHE A 1 110 ? 6.454 -18.299 -13.830 1.00 93.94 110 PHE A CA 1
ATOM 799 C C . PHE A 1 110 ? 7.698 -17.766 -13.105 1.00 93.94 110 PHE A C 1
ATOM 801 O O . PHE A 1 110 ? 7.733 -17.743 -11.877 1.00 93.94 110 PHE A O 1
ATOM 808 N N . TYR A 1 111 ? 8.697 -17.275 -13.843 1.00 92.94 111 TYR A N 1
ATOM 809 C CA . TYR A 1 111 ? 9.876 -16.647 -13.249 1.00 92.94 111 TYR A CA 1
ATOM 810 C C . TYR A 1 111 ? 9.519 -15.349 -12.516 1.00 92.94 111 TYR A C 1
ATOM 812 O O . TYR A 1 111 ? 9.962 -15.138 -11.392 1.00 92.94 111 TYR A O 1
ATOM 820 N N . ILE A 1 112 ? 8.665 -14.508 -13.110 1.00 93.69 112 ILE A N 1
ATOM 821 C CA . ILE A 1 112 ? 8.166 -13.281 -12.468 1.00 93.69 112 ILE A CA 1
ATOM 822 C C . ILE A 1 112 ? 7.395 -13.623 -11.189 1.00 93.69 112 ILE A C 1
ATOM 824 O O . ILE A 1 112 ? 7.577 -12.966 -10.164 1.00 93.69 112 ILE A O 1
ATOM 828 N N . PHE A 1 113 ? 6.574 -14.675 -11.220 1.00 94.19 113 PHE A N 1
ATOM 829 C CA . PHE A 1 113 ? 5.864 -15.166 -10.044 1.00 94.19 113 PHE A CA 1
ATOM 830 C C . PHE A 1 113 ? 6.828 -15.609 -8.936 1.00 94.19 113 PHE A C 1
ATOM 832 O O . PHE A 1 113 ? 6.678 -15.168 -7.801 1.00 94.19 113 PHE A O 1
ATOM 839 N N . LEU A 1 114 ? 7.848 -16.415 -9.252 1.00 94.94 114 LEU A N 1
ATOM 840 C CA . LEU A 1 114 ? 8.858 -16.848 -8.278 1.00 94.94 114 LEU A CA 1
ATOM 841 C C . LEU A 1 114 ? 9.675 -15.678 -7.720 1.00 94.94 114 LEU A C 1
ATOM 843 O O . LEU A 1 114 ? 9.945 -15.632 -6.520 1.00 94.94 114 LEU A O 1
ATOM 847 N N . LEU A 1 115 ? 10.035 -14.715 -8.568 1.00 93.50 115 LEU A N 1
ATOM 848 C CA . LEU A 1 115 ? 10.738 -13.499 -8.167 1.00 93.50 115 LEU A CA 1
ATOM 849 C C . LEU A 1 115 ? 9.883 -12.666 -7.205 1.00 93.50 115 LEU A C 1
ATOM 851 O O . LEU A 1 115 ? 10.360 -12.238 -6.159 1.00 93.50 115 LEU A O 1
ATOM 855 N N . SER A 1 116 ? 8.597 -12.502 -7.516 1.00 93.88 116 SER A N 1
ATOM 856 C CA . SER A 1 116 ? 7.647 -11.797 -6.649 1.00 93.88 116 SER A CA 1
ATOM 857 C C . SER A 1 116 ? 7.449 -12.545 -5.329 1.00 93.88 116 SER A C 1
ATOM 859 O O . SER A 1 116 ? 7.475 -11.945 -4.261 1.00 93.88 116 SER A O 1
ATOM 861 N N . LEU A 1 117 ? 7.299 -13.870 -5.376 1.00 95.06 117 LEU A N 1
ATOM 862 C CA . LEU A 1 117 ? 7.096 -14.700 -4.192 1.00 95.06 117 LEU A CA 1
ATOM 863 C C . LEU A 1 117 ? 8.295 -14.627 -3.241 1.00 95.06 117 LEU A C 1
ATOM 865 O O . LEU A 1 117 ? 8.130 -14.386 -2.048 1.00 95.06 117 LEU A O 1
ATOM 869 N N . THR A 1 118 ? 9.505 -14.804 -3.772 1.00 94.88 118 THR A N 1
ATOM 870 C CA . THR A 1 118 ? 10.741 -14.727 -2.984 1.00 94.88 118 THR A CA 1
ATOM 871 C C . THR A 1 118 ? 10.982 -13.316 -2.449 1.00 94.88 118 THR A C 1
ATOM 873 O O . THR A 1 118 ? 11.289 -13.173 -1.268 1.00 94.88 118 THR A O 1
ATOM 876 N N . GLY A 1 119 ? 10.752 -12.275 -3.257 1.00 93.50 119 GLY A N 1
ATOM 877 C CA . GLY A 1 119 ? 10.818 -10.878 -2.819 1.00 93.50 119 GLY A CA 1
ATOM 878 C C . GLY A 1 119 ? 9.808 -10.545 -1.716 1.00 93.50 119 GLY A C 1
ATOM 879 O O . GLY A 1 119 ? 10.160 -9.887 -0.741 1.00 93.50 119 GLY A O 1
ATOM 880 N N . GLY A 1 120 ? 8.579 -11.057 -1.815 1.00 93.38 120 GLY A N 1
ATOM 881 C CA . GLY A 1 120 ? 7.550 -10.894 -0.788 1.00 93.38 120 GLY A CA 1
ATOM 882 C C . GLY A 1 120 ? 7.919 -11.576 0.531 1.00 93.38 120 GLY A C 1
ATOM 883 O O . GLY A 1 120 ? 7.824 -10.956 1.588 1.00 93.38 120 GLY A O 1
ATOM 884 N N . ILE A 1 121 ? 8.403 -12.823 0.480 1.00 94.50 121 ILE A N 1
ATOM 885 C CA . ILE A 1 121 ? 8.884 -13.549 1.670 1.00 94.50 121 ILE A CA 1
ATOM 886 C C . ILE A 1 121 ? 10.052 -12.799 2.321 1.00 94.50 121 ILE A C 1
ATOM 888 O O . ILE A 1 121 ? 10.073 -12.619 3.539 1.00 94.50 121 ILE A O 1
ATOM 892 N N . LEU A 1 122 ? 11.003 -12.328 1.512 1.00 93.94 122 LEU A N 1
ATOM 893 C CA . LEU A 1 122 ? 12.145 -11.554 1.985 1.00 93.94 122 LEU A CA 1
ATOM 894 C C . LEU A 1 122 ? 11.693 -10.238 2.640 1.00 93.94 122 LEU A C 1
ATOM 896 O O . LEU A 1 122 ? 12.183 -9.886 3.710 1.00 93.94 122 LEU A O 1
ATOM 900 N N . GLY A 1 123 ? 10.717 -9.544 2.049 1.00 91.88 123 GLY A N 1
ATOM 901 C CA . GLY A 1 123 ? 10.122 -8.333 2.616 1.00 91.88 123 GLY A CA 1
ATOM 902 C C . GLY A 1 123 ? 9.475 -8.574 3.982 1.00 91.88 123 GLY A C 1
ATOM 903 O O . GLY A 1 123 ? 9.712 -7.811 4.916 1.00 91.88 123 GLY A O 1
ATOM 904 N N . ILE A 1 124 ? 8.727 -9.673 4.136 1.00 92.00 124 ILE A N 1
ATOM 905 C CA . ILE A 1 124 ? 8.144 -10.070 5.430 1.00 92.00 124 ILE A CA 1
ATOM 906 C C . ILE A 1 124 ? 9.247 -10.347 6.460 1.00 92.00 124 ILE A C 1
ATOM 908 O O . ILE A 1 124 ? 9.124 -9.944 7.616 1.00 92.00 124 ILE A O 1
ATOM 912 N N . LEU A 1 125 ? 10.342 -10.993 6.051 1.00 93.31 125 LEU A N 1
ATOM 913 C CA . LEU A 1 125 ? 11.475 -11.274 6.931 1.00 93.31 125 LEU A CA 1
ATOM 914 C C . LEU A 1 125 ? 12.141 -9.981 7.424 1.00 93.31 125 LEU A C 1
ATOM 916 O O . LEU A 1 125 ? 12.384 -9.841 8.623 1.00 93.31 125 LEU A O 1
ATOM 920 N N . PHE A 1 126 ? 12.387 -9.017 6.533 1.00 91.50 126 PHE A N 1
ATOM 921 C CA . PHE A 1 126 ? 12.978 -7.722 6.896 1.00 91.50 126 PHE A CA 1
ATOM 922 C C . PHE A 1 126 ? 12.025 -6.790 7.654 1.00 91.50 126 PHE A C 1
ATOM 924 O O . PHE A 1 126 ? 12.485 -5.882 8.347 1.00 91.50 126 PHE A O 1
ATOM 931 N N . LEU A 1 127 ? 10.713 -7.030 7.611 1.00 90.38 127 LEU A N 1
ATOM 932 C CA . LEU A 1 127 ? 9.753 -6.263 8.402 1.00 90.38 127 LEU A CA 1
ATOM 933 C C . LEU A 1 127 ? 9.989 -6.425 9.912 1.00 90.38 127 LEU A C 1
ATOM 935 O O . LEU A 1 127 ? 9.789 -5.477 10.666 1.00 90.38 127 LEU A O 1
ATOM 939 N N . VAL A 1 128 ? 10.460 -7.592 10.361 1.00 88.69 128 VAL A N 1
ATOM 940 C CA . VAL A 1 128 ? 10.724 -7.871 11.782 1.00 88.69 128 VAL A CA 1
ATOM 941 C C . VAL A 1 128 ? 11.804 -6.946 12.375 1.00 88.69 128 VAL A C 1
ATOM 943 O O . VAL A 1 128 ? 11.498 -6.254 13.351 1.00 88.69 128 VAL A O 1
ATOM 946 N N . PRO A 1 129 ? 13.037 -6.865 11.828 1.00 89.75 129 PRO A N 1
ATOM 947 C CA . PRO A 1 129 ? 14.054 -5.955 12.354 1.00 89.75 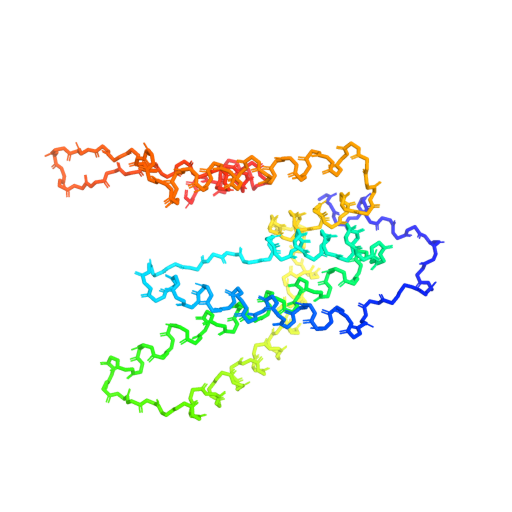129 PRO A CA 1
ATOM 948 C C . PRO A 1 129 ? 13.693 -4.480 12.143 1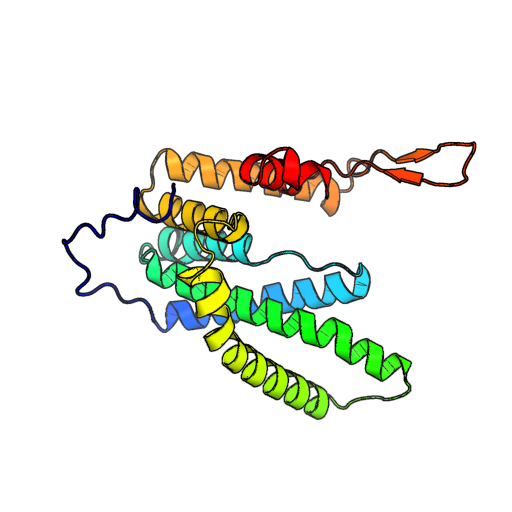.00 89.75 129 PRO A C 1
ATOM 950 O O . PRO A 1 129 ? 13.901 -3.672 13.049 1.00 89.75 129 PRO A O 1
ATOM 953 N N . PHE A 1 130 ? 13.104 -4.119 10.996 1.00 90.00 130 PHE A N 1
ATOM 954 C CA . PHE A 1 130 ? 12.732 -2.726 10.734 1.00 90.00 130 PHE A CA 1
ATOM 955 C C . PHE A 1 130 ? 11.625 -2.226 11.646 1.00 90.00 130 PHE A C 1
ATOM 957 O O . PHE A 1 130 ? 11.680 -1.080 12.081 1.00 90.00 130 PHE A O 1
ATOM 964 N N . ARG A 1 131 ? 10.654 -3.075 11.999 1.00 89.38 131 ARG A N 1
ATOM 965 C CA . ARG A 1 131 ? 9.615 -2.703 12.960 1.00 89.38 131 ARG A CA 1
ATOM 966 C C . ARG A 1 131 ? 10.230 -2.281 14.291 1.00 89.38 131 ARG A C 1
ATOM 968 O O . ARG A 1 131 ? 9.815 -1.270 14.842 1.00 89.38 131 ARG A O 1
ATOM 975 N N . LYS A 1 132 ? 11.216 -3.025 14.793 1.00 84.31 132 LYS A N 1
ATOM 976 C CA . LYS A 1 132 ? 11.876 -2.685 16.056 1.00 84.31 132 LYS A CA 1
ATOM 977 C C . LYS A 1 132 ? 12.596 -1.337 15.960 1.00 84.31 132 LYS A C 1
ATOM 979 O O . LYS A 1 132 ? 12.353 -0.457 16.775 1.00 84.31 132 LYS A O 1
ATOM 984 N N . HIS A 1 133 ? 13.428 -1.157 14.939 1.00 86.88 133 HIS A N 1
ATOM 985 C CA . HIS A 1 133 ? 14.243 0.051 14.831 1.00 86.88 133 HIS A CA 1
ATOM 986 C C . HIS A 1 133 ? 13.409 1.303 14.515 1.00 86.88 133 HIS A C 1
ATOM 988 O O . HIS A 1 133 ? 13.543 2.329 15.169 1.00 86.88 133 HIS A O 1
ATOM 994 N N . LEU A 1 134 ? 12.488 1.215 13.551 1.00 87.06 134 LEU A N 1
ATOM 995 C CA . LEU A 1 134 ? 11.685 2.365 13.139 1.00 87.06 134 LEU A CA 1
ATOM 996 C C . LEU A 1 134 ? 10.583 2.670 14.162 1.00 87.06 134 LEU A C 1
ATOM 998 O O . LEU A 1 134 ? 10.425 3.815 14.574 1.00 87.06 134 LEU A O 1
ATOM 1002 N N . ILE A 1 135 ? 9.832 1.658 14.610 1.00 84.06 135 ILE A N 1
ATOM 1003 C CA . ILE A 1 135 ? 8.640 1.880 15.442 1.00 84.06 135 ILE A CA 1
ATOM 1004 C C . ILE A 1 135 ? 8.949 1.829 16.938 1.00 84.06 135 ILE A C 1
ATOM 1006 O O . ILE A 1 135 ? 8.382 2.613 17.681 1.00 84.06 135 ILE A O 1
ATOM 1010 N N . GLU A 1 136 ? 9.787 0.924 17.438 1.00 81.00 136 GLU A N 1
ATOM 1011 C CA . GLU A 1 136 ? 10.007 0.848 18.895 1.00 81.00 136 GLU A CA 1
ATOM 1012 C C . GLU A 1 136 ? 11.071 1.844 19.364 1.00 81.00 136 GLU A C 1
ATOM 1014 O O . GLU A 1 136 ? 10.883 2.493 20.391 1.00 81.00 136 GLU A O 1
ATOM 1019 N N . GLU A 1 137 ? 12.160 1.993 18.610 1.00 83.31 137 GLU A N 1
ATOM 1020 C CA . GLU A 1 137 ? 13.285 2.860 18.986 1.00 83.31 137 GLU A CA 1
ATOM 1021 C C . GLU A 1 137 ? 13.078 4.316 18.516 1.00 83.31 137 GLU A C 1
ATOM 1023 O O . GLU A 1 137 ? 13.307 5.245 19.288 1.00 83.31 137 GLU A O 1
ATOM 1028 N N . GLU A 1 138 ? 12.557 4.534 17.303 1.00 82.12 138 GLU A N 1
ATOM 1029 C CA . GLU A 1 138 ? 12.452 5.871 16.688 1.00 82.12 138 GLU A CA 1
ATOM 1030 C C . GLU A 1 138 ? 11.026 6.479 16.667 1.00 82.12 138 GLU A C 1
ATOM 1032 O O . GLU A 1 138 ? 10.815 7.527 16.044 1.00 82.12 138 GLU A O 1
ATOM 1037 N N . HIS A 1 139 ? 10.021 5.914 17.368 1.00 75.81 139 HIS A N 1
ATOM 1038 C CA . HIS A 1 139 ? 8.633 6.436 17.297 1.00 75.81 139 HIS A CA 1
ATOM 1039 C C . HIS A 1 139 ? 8.466 7.903 17.711 1.00 75.81 139 HIS A C 1
ATOM 1041 O O . HIS A 1 139 ? 7.459 8.536 17.399 1.00 75.81 139 HIS A O 1
ATOM 1047 N N . GLU A 1 140 ? 9.386 8.425 18.525 1.00 74.94 140 GLU A N 1
ATOM 1048 C CA . GLU A 1 140 ? 9.294 9.773 19.091 1.00 74.94 140 GLU A CA 1
ATOM 1049 C C . GLU A 1 140 ? 9.950 10.815 18.192 1.00 74.94 140 GLU A C 1
ATOM 1051 O O . GLU A 1 140 ? 9.674 12.006 18.347 1.00 74.94 140 GLU A O 1
ATOM 1056 N N . ASN A 1 141 ? 10.773 10.352 17.253 1.00 79.25 141 ASN A N 1
ATOM 1057 C CA . ASN A 1 141 ? 11.626 11.168 16.410 1.00 79.25 141 ASN A CA 1
ATOM 1058 C C . ASN A 1 141 ? 11.094 11.239 14.969 1.00 79.25 141 ASN A C 1
ATOM 1060 O O . ASN A 1 141 ? 11.219 12.272 14.311 1.00 79.25 141 ASN A O 1
ATOM 1064 N N . LEU A 1 142 ? 10.449 10.166 14.492 1.00 79.31 142 LEU A N 1
ATOM 1065 C CA . LEU A 1 142 ? 9.894 10.082 13.142 1.00 79.31 142 LEU A CA 1
ATOM 1066 C C . LEU A 1 142 ? 8.401 10.459 13.102 1.00 79.31 142 LEU A C 1
ATOM 1068 O O . LEU A 1 142 ? 7.592 9.871 13.825 1.00 79.31 142 LEU A O 1
ATOM 1072 N N . PRO A 1 143 ? 7.989 11.405 12.237 1.00 75.81 143 PRO A N 1
ATOM 1073 C CA . PRO A 1 143 ? 6.579 11.642 11.964 1.00 75.81 143 PRO A CA 1
ATOM 1074 C C . PRO A 1 143 ? 6.025 10.539 11.045 1.00 75.81 143 PRO A C 1
ATOM 1076 O O . PRO A 1 143 ? 6.599 10.253 9.997 1.00 75.81 143 PRO A O 1
ATOM 1079 N N . TYR A 1 144 ? 4.880 9.950 11.408 1.00 82.50 144 TYR A N 1
ATOM 1080 C CA . TYR A 1 144 ? 4.184 8.913 10.627 1.00 82.50 144 TYR A CA 1
ATOM 1081 C C . TYR A 1 144 ? 2.919 9.472 9.952 1.00 82.50 144 TYR A C 1
ATOM 1083 O O . TYR A 1 144 ? 1.807 9.112 10.352 1.00 82.50 144 TYR A O 1
ATOM 1091 N N . PRO A 1 145 ? 3.031 10.371 8.956 1.00 80.75 145 PRO A N 1
ATOM 1092 C CA . PRO A 1 145 ? 1.884 11.098 8.409 1.00 80.75 145 PRO A CA 1
ATOM 1093 C C . PRO A 1 145 ? 0.846 10.171 7.769 1.00 80.75 145 PRO A C 1
ATOM 1095 O O . PRO A 1 145 ? -0.344 10.307 8.036 1.00 80.75 145 PRO A O 1
ATOM 1098 N N . GLU A 1 146 ? 1.285 9.201 6.965 1.00 81.25 146 GLU A N 1
ATOM 1099 C CA . GLU A 1 146 ? 0.398 8.282 6.246 1.00 81.25 146 GLU A CA 1
ATOM 1100 C C . GLU A 1 146 ? -0.322 7.333 7.210 1.00 81.25 146 GLU A C 1
ATOM 1102 O O . GLU A 1 146 ? -1.542 7.179 7.135 1.00 81.25 146 GLU A O 1
ATOM 1107 N N . GLY A 1 147 ? 0.415 6.759 8.168 1.00 85.56 147 GLY A N 1
ATOM 1108 C CA . GLY A 1 147 ? -0.158 5.916 9.218 1.00 85.56 147 GLY A CA 1
ATOM 1109 C C . GLY A 1 147 ? -1.161 6.679 10.085 1.00 85.56 147 GLY A C 1
ATOM 1110 O O . GLY A 1 147 ? -2.238 6.162 10.375 1.00 85.56 147 GLY A O 1
ATOM 1111 N N . THR A 1 148 ? -0.854 7.936 10.422 1.00 85.56 148 THR A N 1
ATOM 1112 C CA . THR A 1 148 ? -1.753 8.816 11.187 1.00 85.56 148 THR A CA 1
ATOM 1113 C C . THR A 1 148 ? -3.017 9.138 10.394 1.00 85.56 148 THR A C 1
ATOM 1115 O O . THR A 1 148 ? -4.118 9.019 10.922 1.00 85.56 148 THR A O 1
ATOM 1118 N N . ALA A 1 149 ? -2.886 9.476 9.108 1.00 84.12 149 ALA A N 1
ATOM 1119 C CA . ALA A 1 149 ? -4.030 9.752 8.244 1.00 84.12 149 ALA A CA 1
ATOM 1120 C C . ALA A 1 149 ? -4.956 8.533 8.114 1.00 84.12 149 ALA A C 1
ATOM 1122 O O . ALA A 1 149 ? -6.175 8.668 8.221 1.00 84.12 149 ALA A O 1
ATOM 1123 N N . CYS A 1 150 ? -4.393 7.335 7.936 1.00 87.25 150 CYS A N 1
ATOM 1124 C CA . CYS A 1 150 ? -5.181 6.107 7.877 1.00 87.25 150 CYS A CA 1
ATOM 1125 C C . CYS A 1 150 ? -5.882 5.820 9.212 1.00 87.25 150 CYS A C 1
ATOM 1127 O O . CYS A 1 150 ? -7.071 5.510 9.221 1.00 87.25 150 CYS A O 1
ATOM 1129 N N . ALA A 1 151 ? -5.182 5.976 10.341 1.00 87.25 151 ALA A N 1
ATOM 1130 C CA . ALA A 1 151 ? -5.772 5.800 11.666 1.00 87.25 151 ALA A CA 1
ATOM 1131 C C . ALA A 1 151 ? -6.956 6.753 11.895 1.00 87.25 151 ALA A C 1
ATOM 1133 O O . ALA A 1 151 ? -8.014 6.311 12.343 1.00 87.25 151 ALA A O 1
ATOM 1134 N N . GLU A 1 152 ? -6.821 8.023 11.506 1.00 85.50 152 GLU A N 1
ATOM 1135 C CA . GLU A 1 152 ? -7.886 9.022 11.627 1.00 85.50 152 GLU A CA 1
ATOM 1136 C C . GLU A 1 152 ? -9.112 8.649 10.777 1.00 85.50 152 GLU A C 1
ATOM 1138 O O . GLU A 1 152 ? -10.247 8.791 11.230 1.00 85.50 152 GLU A O 1
ATOM 1143 N N . VAL A 1 153 ? -8.912 8.097 9.571 1.00 86.12 153 VAL A N 1
ATOM 1144 C CA . VAL A 1 153 ? -10.006 7.585 8.725 1.00 86.12 153 VAL A CA 1
ATOM 1145 C C . VAL A 1 153 ? -10.723 6.415 9.393 1.00 86.12 153 VAL A C 1
ATOM 1147 O O . VAL A 1 153 ? -11.957 6.400 9.463 1.00 86.12 153 VAL A O 1
ATOM 1150 N N . LEU A 1 154 ? -9.972 5.437 9.900 1.00 87.62 154 LEU A N 1
ATOM 1151 C CA . LEU A 1 154 ? -10.552 4.257 10.538 1.00 87.62 154 LEU A CA 1
ATOM 1152 C C . LEU A 1 154 ? -11.291 4.611 11.841 1.00 87.62 154 LEU A C 1
ATOM 1154 O O . LEU A 1 154 ? -12.366 4.058 12.112 1.00 87.62 154 LEU A O 1
ATOM 1158 N N . GLN A 1 155 ? -10.746 5.555 12.616 1.00 86.81 155 GLN A N 1
ATOM 1159 C CA . GLN A 1 155 ? -11.333 6.055 13.858 1.00 86.81 155 GLN A CA 1
ATOM 1160 C C . GLN A 1 155 ? -12.563 6.928 13.597 1.00 86.81 155 GLN A C 1
ATOM 1162 O O . GLN A 1 155 ? -13.600 6.720 14.225 1.00 86.81 155 GLN A O 1
ATOM 1167 N N . ALA A 1 156 ? -12.511 7.841 12.625 1.00 85.75 156 ALA A N 1
ATOM 1168 C CA . ALA A 1 156 ? -13.682 8.607 12.200 1.00 85.75 156 ALA A CA 1
ATOM 1169 C C . ALA A 1 156 ? -14.800 7.675 11.712 1.00 85.75 156 ALA A C 1
ATOM 1171 O O . ALA A 1 156 ? -15.972 7.884 12.024 1.00 85.75 156 ALA A O 1
ATOM 1172 N N . GLY A 1 157 ? -14.439 6.591 11.023 1.00 82.50 157 GLY A N 1
ATOM 1173 C CA . GLY A 1 157 ? -15.354 5.515 10.667 1.00 82.50 157 GLY A CA 1
ATOM 1174 C C . GLY A 1 157 ? -15.972 4.767 11.851 1.00 82.50 157 GLY A C 1
ATOM 1175 O O . GLY A 1 157 ? -17.044 4.187 11.690 1.00 82.50 157 GLY A O 1
ATOM 1176 N N . GLU A 1 158 ? -15.302 4.720 13.007 1.00 81.75 158 GLU A N 1
ATOM 1177 C CA . GLU A 1 158 ? -15.770 4.028 14.221 1.00 81.75 158 GLU A CA 1
ATOM 1178 C C . GLU A 1 158 ? -16.669 4.907 15.071 1.00 81.75 158 GLU A C 1
ATOM 1180 O O . GLU A 1 158 ? -17.747 4.475 15.474 1.00 81.75 158 GLU A O 1
ATOM 1185 N N . GLU A 1 159 ? -16.229 6.138 15.318 1.00 81.94 159 GLU A N 1
ATOM 1186 C CA . GLU A 1 159 ? -16.950 7.111 16.134 1.00 81.94 159 GLU A CA 1
ATOM 1187 C C . GLU A 1 159 ? -18.237 7.583 15.440 1.00 81.94 159 GLU A C 1
ATOM 1189 O O . GLU A 1 159 ? -19.226 7.900 16.105 1.00 81.94 159 GLU A O 1
ATOM 1194 N N . GLY A 1 160 ? -18.259 7.600 14.102 1.00 74.31 160 GLY A N 1
ATOM 1195 C CA . GLY A 1 160 ? -19.409 8.070 13.339 1.00 74.31 160 GLY A CA 1
ATOM 1196 C C . GLY A 1 160 ? -19.689 9.567 13.547 1.00 74.31 160 GLY A C 1
ATOM 1197 O O . GLY A 1 160 ? -18.843 10.350 13.986 1.00 74.31 160 GLY A O 1
ATOM 1198 N N . GLY A 1 161 ? -20.900 10.004 13.196 1.00 79.12 161 GLY A N 1
ATOM 1199 C CA . GLY A 1 161 ? -21.364 11.369 13.465 1.00 79.12 161 GLY A CA 1
ATOM 1200 C C . GLY A 1 161 ? -20.599 12.468 12.712 1.00 79.12 161 GLY A C 1
ATOM 1201 O O . GLY A 1 161 ? -20.230 12.308 11.549 1.00 79.12 161 GLY A O 1
ATOM 1202 N N . LYS A 1 162 ? -20.392 13.624 13.365 1.00 77.31 162 LYS A N 1
ATOM 1203 C CA . LYS A 1 162 ? -19.810 14.823 12.727 1.00 77.31 162 LYS A CA 1
ATOM 1204 C C . LYS A 1 162 ? -18.371 14.606 12.244 1.00 77.31 162 LYS A C 1
ATOM 1206 O O . LYS A 1 162 ? -18.032 15.083 11.168 1.00 77.31 162 LYS A O 1
ATOM 1211 N N . LYS A 1 163 ? -17.541 13.874 12.998 1.00 73.75 163 LYS A N 1
ATOM 1212 C CA . LYS A 1 163 ? -16.151 13.577 12.604 1.00 73.75 163 LYS A CA 1
ATOM 1213 C C . LYS A 1 163 ? -16.085 12.710 11.347 1.00 73.75 163 LYS A C 1
ATOM 1215 O O . LYS A 1 163 ? -15.349 13.045 10.426 1.00 73.75 163 LYS A O 1
ATOM 1220 N N . ALA A 1 164 ? -16.910 11.662 11.274 1.00 75.81 164 ALA A N 1
ATOM 1221 C CA . ALA A 1 164 ? -17.053 10.859 10.062 1.00 75.81 164 ALA A CA 1
ATOM 1222 C C . ALA A 1 164 ? -17.468 11.731 8.872 1.00 75.81 164 ALA A C 1
ATOM 1224 O O . ALA A 1 164 ? -16.843 11.669 7.817 1.00 75.81 164 ALA A O 1
ATOM 1225 N N . ALA A 1 165 ? -18.478 12.588 9.060 1.00 77.88 165 ALA A N 1
ATOM 1226 C CA . ALA A 1 165 ? -18.952 13.477 8.007 1.00 77.88 165 ALA A CA 1
ATOM 1227 C C . ALA A 1 165 ? -17.828 14.367 7.457 1.00 77.88 165 ALA A C 1
ATOM 1229 O O . ALA A 1 165 ? -17.691 14.435 6.244 1.00 77.88 165 ALA A O 1
ATOM 1230 N N . PHE A 1 166 ? -16.986 14.960 8.314 1.00 80.81 166 PHE A N 1
ATOM 1231 C CA . PHE A 1 166 ? -15.849 15.782 7.879 1.00 80.81 166 PHE A CA 1
ATOM 1232 C C . PHE A 1 166 ? -14.788 14.997 7.097 1.00 80.81 166 PHE A C 1
ATOM 1234 O O . PHE A 1 166 ? -14.341 15.462 6.048 1.00 80.81 166 PHE A O 1
ATOM 1241 N N . VAL A 1 167 ? -14.396 13.810 7.570 1.00 78.56 167 VAL A N 1
ATOM 1242 C CA . VAL A 1 167 ? -13.374 12.988 6.896 1.00 78.56 167 VAL A CA 1
ATOM 1243 C C . VAL A 1 167 ? -13.883 12.487 5.544 1.00 78.56 167 VAL A C 1
ATOM 1245 O O . VAL A 1 167 ? -13.206 12.646 4.527 1.00 78.56 167 VAL A O 1
ATOM 1248 N N . PHE A 1 168 ? -15.105 11.950 5.496 1.00 79.75 168 PHE A N 1
ATOM 1249 C CA . PHE A 1 168 ? -15.695 11.462 4.250 1.00 79.75 168 PHE A CA 1
ATOM 1250 C C . PHE A 1 168 ? -16.061 12.600 3.288 1.00 79.75 168 PHE A C 1
ATOM 1252 O O . PHE A 1 168 ? -15.907 12.426 2.080 1.00 79.75 168 PHE A O 1
ATOM 1259 N N . SER A 1 169 ? -16.483 13.774 3.776 1.00 81.75 169 SER A N 1
ATOM 1260 C CA . SER A 1 169 ? -16.710 14.942 2.915 1.00 81.75 169 SER A CA 1
ATOM 1261 C C . SER A 1 169 ? -15.404 15.494 2.361 1.00 81.75 169 SER A C 1
ATOM 1263 O O . SER A 1 169 ? -15.343 15.814 1.180 1.00 81.75 169 SER A O 1
ATOM 1265 N N . GLY A 1 170 ? -14.351 15.576 3.182 1.00 80.94 170 GLY A N 1
ATOM 1266 C CA . GLY A 1 170 ? -13.028 16.020 2.744 1.00 80.94 170 GLY A CA 1
ATOM 1267 C C . GLY A 1 170 ? -12.463 15.096 1.669 1.00 80.94 170 GLY A C 1
ATOM 1268 O O . GLY A 1 170 ? -11.999 15.562 0.629 1.00 80.94 170 GLY A O 1
ATOM 1269 N N . LEU A 1 171 ? -12.609 13.784 1.862 1.00 79.00 171 LEU A N 1
ATOM 1270 C CA . LEU A 1 171 ? -12.263 12.804 0.844 1.00 79.00 171 LEU A CA 1
ATOM 1271 C C . LEU A 1 171 ? -13.124 12.948 -0.417 1.00 79.00 171 LEU A C 1
ATOM 1273 O O . LEU A 1 171 ? -12.587 12.912 -1.517 1.00 79.00 171 LEU A O 1
ATOM 1277 N N . GLY A 1 172 ? -14.440 13.130 -0.278 1.00 80.94 172 GLY A N 1
ATOM 1278 C CA . GLY A 1 172 ? -15.351 13.313 -1.409 1.00 80.94 172 GLY A CA 1
ATOM 1279 C C . GLY A 1 172 ? -15.007 14.548 -2.243 1.00 80.94 172 GLY A C 1
ATOM 1280 O O . GLY A 1 172 ? -14.942 14.465 -3.467 1.00 80.94 172 GLY A O 1
ATOM 1281 N N . VAL A 1 173 ? -14.705 15.672 -1.588 1.00 82.25 173 VAL A N 1
ATOM 1282 C CA . VAL A 1 173 ? -14.252 16.907 -2.243 1.00 82.25 173 VAL A CA 1
ATOM 1283 C C . VAL A 1 173 ? -12.892 16.700 -2.909 1.00 82.25 173 VAL A C 1
ATOM 1285 O O . VAL A 1 173 ? -12.723 17.089 -4.061 1.00 82.25 173 VAL A O 1
ATOM 1288 N N . GLY A 1 174 ? -11.941 16.041 -2.240 1.00 76.62 174 GLY A N 1
ATOM 1289 C CA . GLY A 1 174 ? -10.632 15.722 -2.816 1.00 76.62 174 GLY A CA 1
ATOM 1290 C C . GLY A 1 174 ? -10.725 14.793 -4.031 1.00 76.62 174 GLY A C 1
ATOM 1291 O O . GLY A 1 174 ? -10.078 15.035 -5.050 1.00 76.62 174 GLY A O 1
ATOM 1292 N N . ALA A 1 175 ? -11.578 13.770 -3.963 1.00 76.06 175 ALA A N 1
ATOM 1293 C CA . ALA A 1 175 ? -11.844 12.847 -5.060 1.00 76.06 175 ALA A CA 1
ATOM 1294 C C . A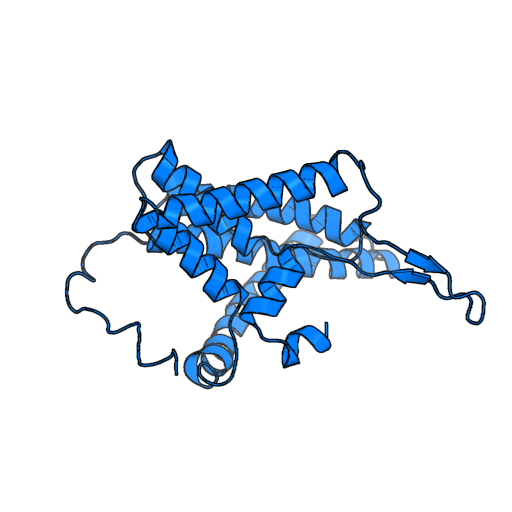LA A 1 175 ? -12.525 13.556 -6.236 1.00 76.06 175 ALA A C 1
ATOM 1296 O O . ALA A 1 175 ? -12.109 13.371 -7.377 1.00 76.06 175 ALA A O 1
ATOM 1297 N N . LEU A 1 176 ? -13.514 14.415 -5.968 1.00 80.25 176 LEU A N 1
ATOM 1298 C CA . LEU A 1 176 ? -14.174 15.224 -6.990 1.00 80.25 176 LEU A CA 1
ATOM 1299 C C . LEU A 1 176 ? -13.187 16.194 -7.647 1.00 80.25 176 LEU A C 1
ATOM 1301 O O . LEU A 1 176 ? -13.131 16.276 -8.870 1.00 80.25 176 LEU A O 1
ATOM 1305 N N . PHE A 1 177 ? -12.355 16.874 -6.858 1.00 76.25 177 PHE A N 1
ATOM 1306 C CA . PHE A 1 177 ? -11.310 17.753 -7.371 1.00 76.25 177 PHE A CA 1
ATOM 1307 C C . PHE A 1 177 ? -10.327 16.989 -8.266 1.00 76.25 177 PHE A C 1
ATOM 1309 O O . PHE A 1 177 ? -10.022 17.433 -9.374 1.00 76.25 177 PHE A O 1
ATOM 1316 N N . LYS A 1 178 ? -9.872 15.801 -7.843 1.00 72.12 178 LYS A N 1
ATOM 1317 C CA . LYS A 1 178 ? -8.973 14.962 -8.649 1.00 72.12 178 LYS A CA 1
ATOM 1318 C C . LYS A 1 178 ? -9.655 14.426 -9.910 1.00 72.12 178 LYS A C 1
ATOM 1320 O O . LYS A 1 178 ? -9.025 14.364 -10.962 1.00 72.12 178 LYS A O 1
ATOM 1325 N N . PHE A 1 179 ? -10.940 14.091 -9.836 1.00 76.25 179 PHE A N 1
ATOM 1326 C CA . PHE A 1 179 ? -11.732 13.648 -10.981 1.00 76.25 179 PHE A CA 1
ATOM 1327 C C . PHE A 1 179 ? -11.916 14.766 -12.016 1.00 76.25 179 PHE A C 1
ATOM 1329 O O . PHE A 1 179 ? -11.701 14.543 -13.206 1.00 76.25 179 PHE A O 1
ATOM 1336 N N . LEU A 1 180 ? -12.229 15.986 -11.576 1.00 77.06 180 LEU A N 1
ATOM 1337 C CA . LEU A 1 180 ? -12.390 17.147 -12.456 1.00 77.06 180 LEU A CA 1
ATOM 1338 C C . LEU A 1 180 ? -11.062 17.576 -13.101 1.00 77.06 180 LEU A C 1
ATOM 1340 O O . LEU A 1 180 ? -11.017 17.867 -14.296 1.00 77.06 180 LEU A O 1
ATOM 1344 N N . THR A 1 181 ? -9.972 17.571 -12.332 1.00 69.19 181 THR A N 1
ATOM 1345 C CA . THR A 1 181 ? -8.644 17.981 -12.820 1.00 69.19 181 THR A CA 1
ATOM 1346 C C . THR A 1 181 ? -7.977 16.904 -13.676 1.00 69.19 181 THR A C 1
ATOM 1348 O O . THR A 1 181 ? -7.594 17.169 -14.808 1.00 69.19 181 THR A O 1
ATOM 1351 N N . SER A 1 182 ? -7.846 15.673 -13.174 1.00 66.00 182 SER A N 1
ATOM 1352 C CA . SER A 1 182 ? -7.091 14.599 -13.844 1.00 66.00 182 SER A CA 1
ATOM 1353 C C . SER A 1 182 ? -7.955 13.713 -14.747 1.00 66.00 182 SER A C 1
ATOM 1355 O O . SER A 1 182 ? -7.453 13.190 -15.739 1.00 66.00 182 SER A O 1
ATOM 1357 N N . GLY A 1 183 ? -9.240 13.534 -14.421 1.00 64.44 183 GLY A N 1
ATOM 1358 C CA . GLY A 1 183 ? -10.171 12.714 -15.205 1.00 64.44 183 GLY A CA 1
ATOM 1359 C C . GLY A 1 183 ? -10.778 13.478 -16.379 1.00 64.44 183 GLY A C 1
ATOM 1360 O O . GLY A 1 183 ? -10.683 13.035 -17.520 1.00 64.44 183 GLY A O 1
ATOM 1361 N N . MET A 1 184 ? -11.360 14.648 -16.108 1.00 65.00 184 MET A N 1
ATOM 1362 C CA . MET A 1 184 ? -12.009 15.477 -17.131 1.00 65.00 184 MET A CA 1
ATOM 1363 C C . MET A 1 184 ? -11.077 16.508 -17.789 1.00 65.00 184 MET A C 1
ATOM 1365 O O . MET A 1 184 ? -11.498 17.163 -18.739 1.00 65.00 184 MET A O 1
ATOM 1369 N N . LYS A 1 185 ? -9.827 16.651 -17.315 1.00 64.31 185 LYS A N 1
ATOM 1370 C CA . LYS A 1 185 ? -8.817 17.594 -17.841 1.00 64.31 185 LYS A CA 1
ATOM 1371 C C . LYS A 1 185 ? -9.341 19.029 -18.023 1.00 64.31 185 LYS A C 1
ATOM 1373 O O . LYS A 1 185 ? -8.963 19.707 -18.973 1.00 64.31 185 LYS A O 1
ATOM 1378 N N . LEU A 1 186 ? -10.211 19.501 -17.124 1.00 58.38 186 LEU A N 1
ATOM 1379 C CA . LEU A 1 186 ? -10.792 20.849 -17.226 1.00 58.38 186 LEU A CA 1
ATOM 1380 C C . LEU A 1 186 ? -9.764 21.974 -17.011 1.00 58.38 186 LEU A C 1
ATOM 1382 O O . LEU A 1 186 ? -9.993 23.091 -17.461 1.00 58.38 186 LEU A O 1
ATOM 1386 N N . TRP A 1 187 ? -8.649 21.687 -16.334 1.00 58.28 187 TRP A N 1
ATOM 1387 C CA . TRP A 1 187 ? -7.545 22.620 -16.095 1.00 58.28 187 TRP A CA 1
ATOM 1388 C C . TRP A 1 187 ? -6.212 21.863 -16.140 1.00 58.28 187 TRP A C 1
ATOM 1390 O O . TRP A 1 187 ? -6.143 20.724 -15.669 1.00 58.28 187 TRP A O 1
ATOM 1400 N N . GLU A 1 188 ? -5.147 22.474 -16.669 1.00 54.81 188 GLU A N 1
ATOM 1401 C CA . GLU A 1 188 ? -3.791 21.934 -16.509 1.00 54.81 188 GLU A CA 1
ATOM 1402 C C . GLU A 1 188 ? -3.424 21.951 -15.019 1.00 54.81 188 GLU A C 1
ATOM 1404 O O . GLU A 1 188 ? -3.350 23.009 -14.398 1.00 54.81 188 GLU A O 1
ATOM 1409 N N . GLY A 1 189 ? -3.235 20.767 -14.426 1.00 52.16 189 GLY A N 1
ATOM 1410 C CA . GLY A 1 189 ? -2.977 20.602 -12.988 1.00 52.16 189 GLY A CA 1
ATOM 1411 C C . GLY A 1 189 ? -1.632 21.155 -12.507 1.00 52.16 189 GLY A C 1
ATOM 1412 O O . GLY A 1 189 ? -1.358 21.119 -11.314 1.00 52.16 189 GLY A O 1
ATOM 1413 N N . VAL A 1 190 ? -0.808 21.667 -13.421 1.00 55.12 190 VAL A N 1
ATOM 1414 C CA . VAL A 1 190 ? 0.506 22.234 -13.135 1.00 55.12 190 VAL A CA 1
ATOM 1415 C C . VAL A 1 190 ? 0.620 23.541 -13.923 1.00 55.12 190 VAL A C 1
ATOM 1417 O O . VAL A 1 190 ? 0.903 23.486 -15.118 1.00 55.12 190 VAL A O 1
ATOM 1420 N N . PRO A 1 191 ? 0.388 24.724 -13.324 1.00 53.78 191 PRO A N 1
ATOM 1421 C CA . PRO A 1 191 ? 0.780 25.978 -13.955 1.00 53.78 191 PRO A CA 1
ATOM 1422 C C . PRO A 1 191 ? 2.298 25.954 -14.175 1.00 53.78 191 PRO A C 1
ATOM 1424 O O . PRO A 1 191 ? 3.080 26.102 -13.235 1.00 53.78 191 PRO A O 1
ATOM 1427 N N . SER A 1 192 ? 2.716 25.694 -15.414 1.00 52.62 192 SER A N 1
ATOM 1428 C CA . SER A 1 192 ? 4.119 25.704 -15.812 1.00 52.62 192 SER A CA 1
ATOM 1429 C C . SER A 1 192 ? 4.494 27.080 -16.348 1.00 52.62 192 SER A C 1
ATOM 1431 O O . SER A 1 192 ? 3.997 27.504 -17.392 1.00 52.62 192 SER A O 1
ATOM 1433 N N . PHE A 1 193 ? 5.386 27.777 -15.650 1.00 54.72 193 PHE A N 1
ATOM 1434 C CA . PHE A 1 193 ? 5.955 29.035 -16.112 1.00 54.72 193 PHE A CA 1
ATOM 1435 C C . PHE A 1 193 ? 7.234 28.750 -16.901 1.00 54.72 193 PHE A C 1
ATOM 1437 O O . PHE A 1 193 ? 8.158 28.089 -16.418 1.00 54.72 193 PHE A O 1
ATOM 1444 N N . PHE A 1 194 ? 7.291 29.246 -18.136 1.00 48.06 194 PHE A N 1
ATOM 1445 C CA . PHE A 1 194 ? 8.475 29.128 -18.979 1.00 48.06 194 PHE A CA 1
ATOM 1446 C C . PHE A 1 194 ? 9.477 30.223 -18.601 1.00 48.06 194 PHE A C 1
ATOM 1448 O O . PHE A 1 194 ? 9.253 31.402 -18.878 1.00 48.06 194 PHE A O 1
ATOM 1455 N N . VAL A 1 195 ? 10.596 29.855 -17.972 1.00 54.09 195 VAL A N 1
ATOM 1456 C CA . VAL A 1 195 ? 11.681 30.806 -17.698 1.00 54.09 195 VAL A CA 1
ATOM 1457 C C . VAL A 1 195 ? 12.595 30.845 -18.922 1.00 54.09 195 VAL A C 1
ATOM 1459 O O . VAL A 1 195 ? 13.475 30.002 -19.103 1.00 54.09 195 VAL A O 1
ATOM 1462 N N . GLY A 1 196 ? 12.374 31.840 -19.788 1.00 46.00 196 GLY A N 1
ATOM 1463 C CA . GLY A 1 196 ? 13.027 31.977 -21.100 1.00 46.00 196 GLY A CA 1
ATOM 1464 C C . GLY A 1 196 ? 14.562 32.051 -21.092 1.00 46.00 196 GLY A C 1
ATOM 1465 O O . GLY A 1 196 ? 15.171 31.904 -22.146 1.00 46.00 196 GLY A O 1
ATOM 1466 N N . GLY A 1 197 ? 15.195 32.226 -19.927 1.00 56.47 197 GLY A N 1
ATOM 1467 C CA . GLY A 1 197 ? 16.654 32.260 -19.784 1.00 56.47 197 GLY A CA 1
ATOM 1468 C C . GLY A 1 197 ? 17.340 30.896 -19.633 1.00 56.47 197 GLY A C 1
ATOM 1469 O O . GLY A 1 197 ? 18.536 30.806 -19.886 1.00 56.47 197 GLY A O 1
ATOM 1470 N N . LEU A 1 198 ? 16.622 29.834 -19.240 1.00 57.50 198 LEU A N 1
ATOM 1471 C CA . LEU A 1 198 ? 17.241 28.549 -18.857 1.00 57.50 198 LEU A CA 1
ATOM 1472 C C . LEU A 1 198 ? 16.727 27.326 -19.634 1.00 57.50 198 LEU A C 1
ATOM 1474 O O . LEU A 1 198 ? 17.212 26.226 -19.396 1.00 57.50 198 LEU A O 1
ATOM 1478 N N . ARG A 1 199 ? 15.781 27.484 -20.579 1.00 55.31 199 ARG A N 1
ATOM 1479 C CA . ARG A 1 199 ? 15.102 26.355 -21.265 1.00 55.31 199 ARG A CA 1
ATOM 1480 C C . ARG A 1 199 ? 14.605 25.276 -20.279 1.00 55.31 199 ARG A C 1
ATOM 1482 O O . ARG A 1 199 ? 14.570 24.094 -20.610 1.00 55.31 199 ARG A O 1
ATOM 1489 N N . THR A 1 200 ? 14.214 25.682 -19.074 1.00 54.41 200 THR A N 1
ATOM 1490 C CA . THR A 1 200 ? 13.657 24.814 -18.035 1.00 54.41 200 THR A CA 1
ATOM 1491 C C . THR A 1 200 ? 12.211 25.213 -17.753 1.00 54.41 200 THR A C 1
ATOM 1493 O O . THR A 1 200 ? 11.859 26.394 -17.726 1.00 54.41 200 THR A O 1
ATOM 1496 N N . LEU A 1 201 ? 11.354 24.207 -17.584 1.00 61.28 201 LEU A N 1
ATOM 1497 C CA . LEU A 1 201 ? 9.952 24.367 -17.205 1.00 61.28 201 LEU A CA 1
ATOM 1498 C C . LEU A 1 201 ? 9.865 24.332 -15.678 1.00 61.28 201 LEU A C 1
ATOM 1500 O O . LEU A 1 201 ? 10.227 23.326 -15.071 1.00 61.28 201 LEU A O 1
ATOM 1504 N N . LEU A 1 202 ? 9.394 25.418 -15.063 1.00 58.41 202 LEU A N 1
ATOM 1505 C CA . LEU A 1 202 ? 9.065 25.440 -13.638 1.00 58.41 202 LEU A CA 1
ATOM 1506 C C . LEU A 1 202 ? 7.565 25.213 -13.486 1.00 58.41 202 LEU A C 1
ATOM 1508 O O . LEU A 1 202 ? 6.770 26.074 -13.856 1.00 58.41 202 LEU A O 1
ATOM 1512 N N . GLY A 1 203 ? 7.187 24.044 -12.976 1.00 57.59 203 GLY A N 1
ATOM 1513 C CA . GLY A 1 203 ? 5.804 23.691 -12.673 1.00 57.59 203 GLY A CA 1
ATOM 1514 C C . GLY A 1 203 ? 5.563 23.645 -11.170 1.00 57.59 203 GLY A C 1
ATOM 1515 O O . GLY A 1 203 ? 6.401 23.135 -10.432 1.00 57.59 203 GLY A O 1
ATOM 1516 N N . VAL A 1 204 ? 4.419 24.161 -10.722 1.00 62.03 204 VAL A N 1
ATOM 1517 C CA . VAL A 1 204 ? 3.961 24.020 -9.332 1.00 62.03 204 VAL A CA 1
ATOM 1518 C C . VAL A 1 204 ? 2.801 23.027 -9.304 1.00 62.03 204 VAL A C 1
ATOM 1520 O O . VAL A 1 204 ? 1.724 23.340 -9.804 1.00 62.03 204 VAL A O 1
ATOM 1523 N N . ASP A 1 205 ? 3.006 21.834 -8.739 1.00 61.94 205 ASP A N 1
ATOM 1524 C CA . ASP A 1 205 ? 1.934 20.844 -8.552 1.00 61.94 205 ASP A CA 1
ATOM 1525 C C . ASP A 1 205 ? 1.210 21.100 -7.220 1.00 61.94 205 ASP A C 1
ATOM 1527 O O . ASP A 1 205 ? 1.623 20.664 -6.144 1.00 61.94 205 ASP A O 1
ATOM 1531 N N . LEU A 1 206 ? 0.117 21.861 -7.290 1.00 61.97 206 LEU A N 1
ATOM 1532 C CA . LEU A 1 206 ? -0.765 22.151 -6.157 1.00 61.97 206 LEU A CA 1
ATOM 1533 C C . LEU A 1 206 ? -1.751 20.997 -5.941 1.00 61.97 206 LEU A C 1
ATOM 1535 O O . LEU A 1 206 ? -2.965 21.137 -6.111 1.00 61.97 206 LEU A O 1
ATOM 1539 N N . SER A 1 207 ? -1.237 19.831 -5.553 1.00 65.94 207 SER A N 1
ATOM 1540 C CA . SER A 1 207 ? -2.099 18.704 -5.209 1.00 65.94 207 SER A CA 1
ATOM 1541 C C . SER A 1 207 ? -2.644 18.857 -3.772 1.00 65.94 207 SER A C 1
ATOM 1543 O O . SER A 1 207 ? -1.869 19.061 -2.831 1.00 65.94 207 SER A O 1
ATOM 1545 N N . PRO A 1 208 ? -3.970 18.729 -3.539 1.00 66.94 208 PRO A N 1
ATOM 1546 C CA . PRO A 1 208 ? -4.547 18.790 -2.191 1.00 66.94 208 PRO A CA 1
ATOM 1547 C C . PRO A 1 208 ? -3.971 17.742 -1.232 1.00 66.94 208 PRO A C 1
ATOM 1549 O O . PRO A 1 208 ? -3.905 17.972 -0.027 1.00 66.94 208 PRO A O 1
ATOM 1552 N N . ALA A 1 209 ? -3.529 16.599 -1.769 1.00 62.66 209 ALA A N 1
ATOM 1553 C CA . ALA A 1 209 ? -2.854 15.563 -0.999 1.00 62.66 209 ALA A CA 1
ATOM 1554 C C . ALA A 1 209 ? -1.480 16.039 -0.502 1.00 62.66 209 ALA A C 1
ATOM 1556 O O . ALA A 1 209 ? -1.185 15.873 0.676 1.00 62.66 209 ALA A O 1
ATOM 1557 N N . LEU A 1 210 ? -0.680 16.688 -1.358 1.00 67.38 210 LEU A N 1
ATOM 1558 C CA . LEU A 1 210 ? 0.623 17.251 -0.979 1.00 67.38 210 LEU A CA 1
ATOM 1559 C C . LEU A 1 210 ? 0.471 18.400 0.023 1.00 67.38 210 LEU A C 1
ATOM 1561 O O . LEU A 1 210 ? 1.224 18.467 0.990 1.00 67.38 210 LEU A O 1
ATOM 1565 N N . LEU A 1 211 ? -0.553 19.245 -0.135 1.00 71.06 211 LEU A N 1
ATOM 1566 C CA . LEU A 1 211 ? -0.886 20.274 0.856 1.00 71.06 211 LEU A CA 1
ATOM 1567 C C . LEU A 1 211 ? -1.281 19.665 2.210 1.00 71.06 211 LEU A C 1
ATOM 1569 O O . LEU A 1 211 ? -0.834 20.138 3.253 1.00 71.06 211 LEU A O 1
ATOM 1573 N N . GLY A 1 212 ? -2.085 18.597 2.205 1.00 69.75 212 GLY A N 1
ATOM 1574 C CA . GLY A 1 212 ? -2.463 17.871 3.419 1.00 69.75 212 GLY A CA 1
ATOM 1575 C C . GLY A 1 212 ? -1.267 17.206 4.104 1.00 69.75 212 GLY A C 1
ATOM 1576 O O . GLY A 1 212 ? -1.096 17.339 5.314 1.00 69.75 212 GLY A O 1
ATOM 1577 N N . VAL A 1 213 ? -0.395 16.552 3.332 1.00 65.75 213 VAL A N 1
ATOM 1578 C CA . VAL A 1 213 ? 0.859 15.967 3.830 1.00 65.75 213 VAL A CA 1
ATOM 1579 C C . VAL A 1 213 ? 1.767 17.054 4.409 1.00 65.75 213 VAL A C 1
ATOM 1581 O O . VAL A 1 213 ? 2.278 16.887 5.514 1.00 65.75 213 VAL A O 1
ATOM 1584 N N . GLY A 1 214 ? 1.906 18.195 3.729 1.00 69.81 214 GLY A N 1
ATOM 1585 C CA . GLY A 1 214 ? 2.688 19.334 4.211 1.00 69.81 214 GLY A CA 1
ATOM 1586 C C . GLY A 1 214 ? 2.133 19.957 5.495 1.00 69.81 214 GLY A C 1
ATOM 1587 O O . GLY A 1 214 ? 2.905 20.359 6.365 1.00 69.81 214 GLY A O 1
ATOM 1588 N N . TYR A 1 215 ? 0.807 19.975 5.667 1.00 77.00 215 TYR A N 1
ATOM 1589 C CA . TYR A 1 215 ? 0.166 20.409 6.910 1.00 77.00 215 TYR A CA 1
ATOM 1590 C C . TYR A 1 215 ? 0.467 19.462 8.083 1.00 77.00 215 TYR A C 1
ATOM 1592 O O . TYR A 1 215 ? 0.743 19.928 9.186 1.00 77.00 215 TYR A O 1
ATOM 1600 N N . ILE A 1 216 ? 0.464 18.144 7.845 1.00 72.19 216 ILE A N 1
ATOM 1601 C CA . ILE A 1 216 ? 0.730 17.129 8.881 1.00 72.19 216 ILE A CA 1
ATOM 1602 C C . ILE A 1 216 ? 2.222 17.075 9.246 1.00 72.19 216 ILE A C 1
ATOM 1604 O O . ILE A 1 216 ? 2.568 16.965 10.420 1.00 72.19 216 ILE A O 1
ATOM 1608 N N . LEU A 1 217 ? 3.110 17.151 8.252 1.00 70.62 217 LEU A N 1
ATOM 1609 C CA . LEU A 1 217 ? 4.564 17.059 8.434 1.00 70.62 217 LEU A CA 1
ATOM 1610 C C . LEU A 1 217 ? 5.212 18.373 8.897 1.00 70.62 217 LEU A C 1
ATOM 1612 O O . LEU A 1 217 ? 6.316 18.366 9.442 1.00 70.62 217 LEU A O 1
ATOM 1616 N N . GLY A 1 218 ? 4.534 19.501 8.687 1.00 72.50 218 GLY A N 1
ATOM 1617 C CA . GLY A 1 218 ? 5.046 20.834 8.969 1.00 72.50 218 GLY A CA 1
ATOM 1618 C C . GLY A 1 218 ? 5.938 21.392 7.853 1.00 72.50 218 GLY A C 1
ATOM 1619 O O . GLY A 1 218 ? 6.574 20.668 7.083 1.00 72.50 218 GLY A O 1
ATOM 1620 N N . LEU A 1 219 ? 6.021 22.727 7.808 1.00 75.19 219 LEU A N 1
ATOM 1621 C CA . LEU A 1 219 ? 6.705 23.504 6.760 1.00 75.19 219 LEU A CA 1
ATOM 1622 C C . LEU A 1 219 ? 8.164 23.090 6.518 1.00 75.19 219 LEU A C 1
ATOM 1624 O O . LEU A 1 219 ? 8.639 23.183 5.394 1.00 75.19 219 LEU A O 1
ATOM 1628 N N . ARG A 1 220 ? 8.866 22.615 7.553 1.00 70.62 220 ARG A N 1
ATOM 1629 C CA . ARG A 1 220 ? 10.289 22.251 7.469 1.00 70.62 220 ARG A CA 1
ATOM 1630 C C . ARG A 1 220 ? 10.547 20.996 6.631 1.00 70.62 220 ARG A C 1
ATOM 1632 O O . ARG A 1 220 ? 11.589 20.903 5.997 1.00 70.62 220 ARG A O 1
ATOM 1639 N N . ILE A 1 221 ? 9.629 20.031 6.663 1.00 69.06 221 ILE A N 1
ATOM 1640 C CA . ILE A 1 221 ? 9.726 18.802 5.862 1.00 69.06 221 ILE A CA 1
ATOM 1641 C C . ILE A 1 221 ? 9.058 19.034 4.504 1.00 69.06 221 ILE A C 1
ATOM 1643 O O . ILE A 1 221 ? 9.590 18.618 3.482 1.00 69.06 221 ILE A O 1
ATOM 1647 N N . ALA A 1 222 ? 7.944 19.773 4.486 1.00 65.00 222 ALA A N 1
ATOM 1648 C CA . ALA A 1 222 ? 7.236 20.131 3.261 1.00 65.00 222 ALA A CA 1
ATOM 1649 C C . ALA A 1 222 ? 8.093 20.948 2.278 1.00 65.00 222 ALA A C 1
ATOM 1651 O O . ALA A 1 222 ? 7.899 20.826 1.081 1.00 65.00 222 ALA A O 1
ATOM 1652 N N . SER A 1 223 ? 9.050 21.753 2.755 1.00 66.31 223 SER A N 1
ATOM 1653 C CA . SER A 1 223 ? 9.952 22.525 1.887 1.00 66.31 223 SER A CA 1
ATOM 1654 C C . SER A 1 223 ? 11.024 21.692 1.175 1.00 66.31 223 SER A C 1
ATOM 1656 O O . SER A 1 223 ? 11.753 22.236 0.351 1.00 66.31 223 SER A O 1
ATOM 1658 N N . LEU A 1 224 ? 11.195 20.420 1.552 1.00 61.81 224 LEU A N 1
ATOM 1659 C CA . LEU A 1 224 ? 12.160 19.505 0.930 1.00 61.81 224 LEU A CA 1
ATOM 1660 C C . LEU A 1 224 ? 11.548 18.686 -0.217 1.00 61.81 224 LEU A C 1
ATOM 1662 O O . LEU A 1 224 ? 12.300 18.034 -0.941 1.00 61.81 224 LEU A O 1
ATOM 1666 N N . VAL A 1 225 ? 10.216 18.691 -0.336 1.00 53.12 225 VAL A N 1
ATOM 1667 C CA . VAL A 1 225 ? 9.428 17.910 -1.301 1.00 53.12 225 VAL A CA 1
ATOM 1668 C C . VAL A 1 225 ? 8.865 18.822 -2.380 1.00 53.12 225 VAL A C 1
ATOM 1670 O O . VAL A 1 225 ? 8.439 19.946 -2.036 1.00 53.12 225 VAL A O 1
#

Sequence (225 aa):
MWARGSIKCRGQKERLLRELTPRAIFLGLILAVVFGAANAYLGLKAGMTVSASIPASVVSTAILRGILKRGNILENNIVQTIASAGESLAAGVIFTVPALILLGLSPSIFYIFLLSLTGGILGILFLVPFRKHLIEEEHENLPYPEGTACAEVLQAGEEGGKKAAFVFSGLGVGALFKFLTSGMKLWEGVPSFFVGGLRTLLGVDLSPALLGVGYILGLRIASLV

Foldseek 3Di:
DPPPPPPPVPPDDPPDDDLDDPVLVVLLVVLLVVLLVVQLVCCLVPVDGDQSLLVQLQVLLCCCCVVVVHDALSSSVSSSVSNRLSNVLSVVLSVPQVVCVVVVHDDDPVRSVVVSVVVSVVVVVVCVVCCCVCPVVCVVPDQDLSVVSSSQQSVCSHVDDPSVVVNVVVVVVLVVVCCVCVVVVPDPQWPWDQPPPPRDTDTDRPRVVLVSSCVRVDVVVSVVD

Radius of gyration: 20.23 Å; chains: 1; bounding box: 42×51×54 Å